Protein AF-A0A2V6KX48-F1 (afdb_monomer)

Solvent-accessible surface area (backbone atoms only — not comparable to full-atom values): 21322 Å² total; per-residue (Å²): 135,85,83,89,87,80,88,86,90,82,90,86,82,89,86,81,88,89,84,92,86,78,90,81,90,81,88,89,84,87,88,84,85,83,88,86,87,85,87,85,90,79,86,87,82,87,80,89,80,86,83,82,83,81,84,80,81,83,80,83,78,85,79,85,86,80,90,86,86,85,86,86,86,86,82,87,86,81,90,85,90,86,85,88,79,92,79,92,75,85,82,83,73,84,82,76,86,68,94,72,79,82,71,79,81,72,48,60,95,90,47,94,48,56,73,47,66,76,33,31,30,34,69,46,46,45,38,39,70,60,43,99,91,39,80,73,42,34,39,39,41,81,80,32,85,52,34,17,67,59,30,63,45,65,48,52,69,53,70,94,46,43,53,96,56,36,34,72,90,56,78,54,42,29,43,57,28,29,28,22,39,26,43,49,52,54,41,100,68,28,54,35,88,58,35,78,80,57,42,95,54,30,82,82,46,59,82,54,76,58,51,63,59,60,59,71,41,40,32,43,37,35,47,93,94,43,74,49,56,28,29,29,58,34,45,15,52,101,43,39,76,45,48,53,33,77,67,47,86,51,70,54,62,83,48,97,66,77,19,35,46,30,27,29,17,51,24,45,32,66,70,65,69,56,59,74,66,40,66,30,31,36,26,63,46,58,75,92,74,58,75,88,52,88,60,43,74,45,14,74,75,24,68,53,45,45,49,52,54,50,52,52,50,54,52,49,54,53,50,52,57,62,73,69,51,80,81,86,123

Secondary structure (DSSP, 8-state):
------------------------------------------PPPP-----------------------------------------------------------PPPTT-SS--EEEEEEEE--TTPPPBTTB-S-TTS-SS-TTHHHHHTS-----GGGEETTEETTS--SS-S-EEEESB--B-SSSB-TTHHHH-TTHHHH--STT--SSTT-EEEEEETTEEEEEEEEEE-SS-SB-HHHHTSSPPPPP-TTSSEEEEE-HHHHHHHT--SEEEEEEEEE-GGG--SSGGGS--TT-HHHHHHHHHHHHHHHHHHHHHTS----

Structure (mmCIF, N/CA/C/O backbone):
data_AF-A0A2V6KX48-F1
#
_entry.id   AF-A0A2V6KX48-F1
#
loop_
_atom_site.group_PDB
_atom_site.id
_atom_site.type_symbol
_atom_site.label_atom_id
_atom_site.label_alt_id
_atom_site.label_comp_id
_atom_site.label_asym_id
_atom_site.label_entity_id
_atom_site.label_seq_id
_atom_site.pdbx_PDB_ins_code
_atom_site.Cartn_x
_atom_site.Cartn_y
_atom_site.Cartn_z
_atom_site.occupancy
_atom_site.B_iso_or_equiv
_atom_site.auth_seq_id
_atom_site.auth_comp_id
_atom_site.auth_asym_id
_atom_site.auth_atom_id
_atom_site.pdbx_PDB_model_num
ATOM 1 N N . MET A 1 1 ? 7.106 -33.642 74.299 1.00 39.59 1 MET A N 1
ATOM 2 C CA . MET A 1 1 ? 7.813 -33.088 73.123 1.00 39.59 1 MET A CA 1
ATOM 3 C C . MET A 1 1 ? 6.866 -32.067 72.501 1.00 39.59 1 MET A C 1
ATOM 5 O O . MET A 1 1 ? 5.919 -32.485 71.864 1.00 39.59 1 MET A O 1
ATOM 9 N N . GLY A 1 2 ? 6.811 -30.821 72.980 1.00 35.62 2 GLY A N 1
ATOM 10 C CA . GLY A 1 2 ? 7.715 -29.700 72.657 1.00 35.62 2 GLY A CA 1
ATOM 11 C C . GLY A 1 2 ? 7.116 -28.933 71.462 1.00 35.62 2 GLY A C 1
ATOM 12 O O . GLY A 1 2 ? 6.834 -29.568 70.462 1.00 35.62 2 GLY A O 1
ATOM 13 N N . CYS A 1 3 ? 6.844 -27.628 71.454 1.00 33.62 3 CYS A N 1
ATOM 14 C CA . CYS A 1 3 ? 7.001 -26.539 72.415 1.00 33.62 3 CYS A CA 1
ATOM 15 C C . CYS A 1 3 ? 6.021 -25.413 71.990 1.00 33.62 3 CYS A C 1
ATOM 17 O O . CYS A 1 3 ? 5.872 -25.164 70.795 1.00 33.62 3 CYS A O 1
ATOM 19 N N . LEU A 1 4 ? 5.363 -24.752 72.948 1.00 37.28 4 LEU A N 1
ATOM 20 C CA . LEU A 1 4 ? 4.599 -23.506 72.773 1.00 37.28 4 LEU A CA 1
ATOM 21 C C . LEU A 1 4 ? 5.559 -22.321 72.971 1.00 37.28 4 LEU A C 1
ATOM 23 O O . LEU A 1 4 ? 6.258 -22.321 73.980 1.00 37.28 4 LEU A O 1
ATOM 27 N N . VAL A 1 5 ? 5.528 -21.286 72.122 1.00 42.91 5 VAL A N 1
ATOM 28 C CA . VAL A 1 5 ? 5.977 -19.932 72.512 1.00 42.91 5 VAL A CA 1
ATOM 29 C C . VAL A 1 5 ? 5.093 -18.862 71.863 1.00 42.91 5 VAL A C 1
ATOM 31 O O . VAL A 1 5 ? 4.796 -18.897 70.672 1.00 42.91 5 VAL A O 1
ATOM 34 N N . THR A 1 6 ? 4.687 -17.918 72.705 1.00 36.72 6 THR A N 1
ATOM 35 C CA . THR A 1 6 ? 3.731 -16.827 72.501 1.00 36.72 6 THR A CA 1
ATOM 36 C C . THR A 1 6 ? 4.441 -15.499 72.172 1.00 36.72 6 THR A C 1
ATOM 38 O O . THR A 1 6 ? 5.523 -15.242 72.683 1.00 36.72 6 THR A O 1
ATOM 41 N N . ALA A 1 7 ? 3.782 -14.679 71.340 1.00 36.84 7 ALA A N 1
ATOM 42 C CA . ALA A 1 7 ? 3.762 -13.208 71.177 1.00 36.84 7 ALA A CA 1
ATOM 43 C C . ALA A 1 7 ? 4.930 -12.289 71.632 1.00 36.84 7 ALA A C 1
ATOM 45 O O . ALA A 1 7 ? 5.327 -12.300 72.789 1.00 36.84 7 ALA A O 1
ATOM 46 N N . HIS A 1 8 ? 5.268 -11.291 70.790 1.00 34.56 8 HIS A N 1
ATOM 47 C CA . HIS A 1 8 ? 4.962 -9.873 71.086 1.00 34.56 8 HIS A CA 1
ATOM 48 C C . HIS A 1 8 ? 5.177 -8.911 69.895 1.00 34.56 8 HIS A C 1
ATOM 50 O O . HIS A 1 8 ? 6.168 -8.969 69.174 1.00 34.56 8 HIS A O 1
ATOM 56 N N . LEU A 1 9 ? 4.220 -7.986 69.756 1.00 33.94 9 LEU A N 1
ATOM 57 C CA . LEU A 1 9 ? 4.196 -6.776 68.924 1.00 33.94 9 LEU A CA 1
ATOM 58 C C . LEU A 1 9 ? 5.260 -5.741 69.352 1.00 33.94 9 LEU A C 1
ATOM 60 O O . LEU A 1 9 ? 5.434 -5.529 70.551 1.00 33.94 9 LEU A O 1
ATOM 64 N N . LYS A 1 10 ? 5.803 -4.965 68.399 1.00 35.41 10 LYS A N 1
ATOM 65 C CA . LYS A 1 10 ? 6.158 -3.545 68.609 1.00 35.41 10 LYS A CA 1
ATOM 66 C C . LYS A 1 10 ? 6.113 -2.745 67.297 1.00 35.41 10 LYS A C 1
ATOM 68 O O . LYS A 1 10 ? 6.890 -2.983 66.380 1.00 35.41 10 LYS A O 1
ATOM 73 N N . LEU A 1 11 ? 5.184 -1.790 67.259 1.00 33.59 11 LEU A N 1
ATOM 74 C CA . LEU A 1 11 ? 5.155 -0.618 66.380 1.00 33.59 11 LEU A CA 1
ATOM 75 C C . LEU A 1 11 ? 6.242 0.378 66.823 1.00 33.59 11 LEU A C 1
ATOM 77 O O . LEU A 1 11 ? 6.371 0.620 68.022 1.00 33.59 11 LEU A O 1
ATOM 81 N N . ALA A 1 12 ? 6.905 1.044 65.878 1.00 36.31 12 ALA A N 1
ATOM 82 C CA . ALA A 1 12 ? 7.340 2.435 66.031 1.00 36.31 12 ALA A CA 1
ATOM 83 C C . ALA A 1 12 ? 7.579 3.059 64.651 1.00 36.31 12 ALA A C 1
ATOM 85 O O . ALA A 1 12 ? 8.124 2.430 63.747 1.00 36.31 12 ALA A O 1
ATOM 86 N N . ALA A 1 13 ? 7.119 4.294 64.509 1.00 35.41 13 ALA A N 1
ATOM 87 C CA . ALA A 1 13 ? 7.030 5.058 63.281 1.00 35.41 13 ALA A CA 1
ATOM 88 C C . ALA A 1 13 ? 7.913 6.323 63.352 1.00 35.41 13 ALA A C 1
ATOM 90 O O . ALA A 1 13 ? 8.359 6.700 64.432 1.00 35.41 13 ALA A O 1
ATOM 91 N N . ILE A 1 14 ? 8.004 7.014 62.206 1.00 34.62 14 ILE A N 1
ATOM 92 C CA . ILE A 1 14 ? 8.266 8.460 62.020 1.00 34.62 14 ILE A CA 1
ATOM 93 C C . ILE A 1 14 ? 9.736 8.919 62.014 1.00 34.62 14 ILE A C 1
ATOM 95 O O . ILE A 1 14 ? 10.485 8.722 62.963 1.00 34.62 14 ILE A O 1
ATOM 99 N N . GLY A 1 15 ? 10.091 9.673 60.963 1.00 32.28 15 GLY A N 1
ATOM 100 C CA . GLY A 1 15 ? 11.225 10.601 60.979 1.00 32.28 15 GLY A CA 1
ATOM 101 C C . GLY A 1 15 ? 11.644 11.101 59.595 1.00 32.28 15 GLY A C 1
ATOM 102 O O . GLY A 1 15 ? 12.500 10.503 58.957 1.00 32.28 15 GLY A O 1
ATOM 103 N N . ALA A 1 16 ? 11.034 12.191 59.127 1.00 33.47 16 ALA A N 1
ATOM 104 C CA . ALA A 1 16 ? 11.325 12.857 57.859 1.00 33.47 16 ALA A CA 1
ATOM 105 C C . ALA A 1 16 ? 12.606 13.735 57.887 1.00 33.47 16 ALA A C 1
ATOM 107 O O . ALA A 1 16 ? 12.998 14.236 58.935 1.00 33.47 16 ALA A O 1
ATOM 108 N N . HIS A 1 17 ? 13.190 13.915 56.689 1.00 35.91 17 HIS A N 1
ATOM 109 C CA . HIS A 1 17 ? 14.028 15.003 56.115 1.00 35.91 17 HIS A CA 1
ATOM 110 C C . HIS A 1 17 ? 13.988 16.406 56.798 1.00 35.91 17 HIS A C 1
ATOM 112 O O . HIS A 1 17 ? 13.002 16.653 57.487 1.00 35.91 17 HIS A O 1
ATOM 118 N N . PRO A 1 18 ? 14.894 17.408 56.526 1.00 51.44 18 PRO A N 1
ATOM 119 C CA . PRO A 1 18 ? 15.654 17.666 55.272 1.00 51.44 18 PRO A CA 1
ATOM 120 C C . PRO A 1 18 ? 17.032 18.435 55.352 1.00 51.44 18 PRO A C 1
ATOM 122 O O . PRO A 1 18 ? 17.470 18.878 56.405 1.00 51.44 18 PRO A O 1
ATOM 125 N N . ARG A 1 19 ? 17.587 18.736 54.152 1.00 34.50 19 ARG A N 1
ATOM 126 C CA . ARG A 1 19 ? 18.273 19.988 53.688 1.00 34.50 19 ARG A CA 1
ATOM 127 C C . ARG A 1 19 ? 19.812 20.203 53.801 1.00 34.50 19 ARG A C 1
ATOM 129 O O . ARG A 1 19 ? 20.331 20.631 54.818 1.00 34.50 19 ARG A O 1
ATOM 136 N N . HIS A 1 20 ? 20.471 20.052 52.638 1.00 34.47 20 HIS A N 1
ATOM 137 C CA . HIS A 1 20 ? 21.262 21.022 51.828 1.00 34.47 20 HIS A CA 1
ATOM 138 C C . HIS A 1 20 ? 22.195 22.095 52.449 1.00 34.47 20 HIS A C 1
ATOM 140 O O . HIS A 1 20 ? 21.710 23.015 53.102 1.00 34.47 20 HIS A O 1
ATOM 146 N N . ARG A 1 21 ? 23.473 22.092 52.002 1.00 35.16 21 ARG A N 1
ATOM 147 C CA . ARG A 1 21 ? 24.388 23.215 51.598 1.00 35.16 21 AR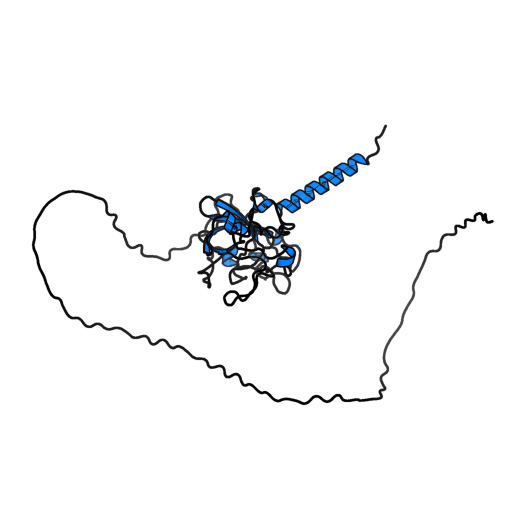G A CA 1
ATOM 148 C C . ARG A 1 21 ? 25.845 22.694 51.580 1.00 35.16 21 ARG A C 1
ATOM 150 O O . ARG A 1 21 ? 26.139 21.824 52.378 1.00 35.16 21 ARG A O 1
ATOM 157 N N . GLU A 1 22 ? 26.847 23.146 50.819 1.00 34.09 22 GLU A N 1
ATOM 158 C CA . GLU A 1 22 ? 27.060 23.996 49.633 1.00 34.09 22 GLU A CA 1
ATOM 159 C C . GLU A 1 22 ? 28.571 23.857 49.269 1.00 34.09 22 GLU A C 1
ATOM 161 O O . GLU A 1 22 ? 29.353 23.742 50.201 1.00 34.09 22 GLU A O 1
ATOM 166 N N . ARG A 1 23 ? 28.954 23.927 47.971 1.00 33.03 23 ARG A N 1
ATOM 167 C CA . ARG A 1 23 ? 30.230 24.442 47.358 1.00 33.03 23 ARG A CA 1
ATOM 168 C C . ARG A 1 23 ? 31.612 23.991 47.931 1.00 33.03 23 ARG A C 1
ATOM 170 O O . ARG A 1 23 ? 31.835 24.019 49.124 1.00 33.03 23 ARG A O 1
ATOM 177 N N . ALA A 1 24 ? 32.662 23.668 47.156 1.00 33.09 24 ALA A N 1
ATOM 178 C CA . ALA A 1 24 ? 33.329 24.473 46.115 1.00 33.09 24 ALA A CA 1
ATOM 179 C C . ALA A 1 24 ? 34.563 23.752 45.480 1.00 33.09 24 ALA A C 1
ATOM 181 O O . ALA A 1 24 ? 35.277 23.097 46.224 1.00 33.09 24 ALA A O 1
ATOM 182 N N . LYS A 1 25 ? 34.845 24.038 44.181 1.00 31.86 25 LYS A N 1
ATOM 183 C CA . LYS A 1 25 ? 36.156 24.250 43.471 1.00 31.86 25 LYS A CA 1
ATOM 184 C C . LYS A 1 25 ? 37.283 23.181 43.544 1.00 31.86 25 LYS A C 1
ATOM 186 O O . LYS A 1 25 ? 37.429 22.523 44.552 1.00 31.86 25 LYS A O 1
ATOM 191 N N . LYS A 1 26 ? 38.261 23.060 42.632 1.00 30.27 26 LYS A N 1
ATOM 192 C CA . LYS A 1 26 ? 38.530 23.322 41.194 1.00 30.27 26 LYS A CA 1
ATOM 193 C C . LYS A 1 26 ? 40.026 22.925 41.003 1.00 30.27 26 LYS A C 1
ATOM 195 O O . LYS A 1 26 ? 40.826 23.352 41.823 1.00 30.27 26 LYS A O 1
ATOM 200 N N . GLU A 1 27 ? 40.348 22.201 39.927 1.00 33.78 27 GLU A N 1
ATOM 201 C CA . GLU A 1 27 ? 41.636 22.158 39.180 1.00 33.78 27 GLU A CA 1
ATOM 202 C C . GLU A 1 27 ? 42.925 21.457 39.705 1.00 33.78 27 GLU A C 1
ATOM 204 O O . GLU A 1 27 ? 43.416 21.712 40.796 1.00 33.78 27 GLU A O 1
ATOM 209 N N . ASP A 1 28 ? 43.455 20.625 38.786 1.00 32.81 28 ASP A N 1
ATOM 210 C CA . ASP A 1 28 ? 44.840 20.287 38.393 1.00 32.81 28 ASP A CA 1
ATOM 211 C C . ASP A 1 28 ? 45.904 19.765 39.376 1.00 32.81 28 ASP A C 1
ATOM 213 O O . ASP A 1 28 ? 46.427 20.500 40.207 1.00 32.81 28 ASP A O 1
ATOM 217 N N . LEU A 1 29 ? 46.414 18.551 39.083 1.00 33.44 29 LEU A N 1
ATOM 218 C CA . LEU A 1 29 ? 47.863 18.334 38.956 1.00 33.44 29 LEU A CA 1
ATOM 219 C C . LEU A 1 29 ? 48.221 17.109 38.088 1.00 33.44 29 LEU A C 1
ATOM 221 O O . LEU A 1 29 ? 47.700 16.009 38.258 1.00 33.44 29 LEU A O 1
ATOM 225 N N . MET A 1 30 ? 49.158 17.334 37.165 1.00 30.38 30 MET A N 1
ATOM 226 C CA . MET A 1 30 ? 49.822 16.360 36.300 1.00 30.38 30 MET A CA 1
ATOM 227 C C . MET A 1 30 ? 50.809 15.431 37.039 1.00 30.38 30 MET A C 1
ATOM 229 O O . MET A 1 30 ? 51.440 15.808 38.023 1.00 30.38 30 MET A O 1
ATOM 233 N N . SER A 1 31 ? 51.085 14.307 36.365 1.00 30.14 31 SER A N 1
ATOM 234 C CA . SER A 1 31 ? 52.313 13.486 36.374 1.00 30.14 31 SER A CA 1
ATOM 235 C C . SER A 1 31 ? 52.399 12.311 37.360 1.00 30.14 31 SER A C 1
ATOM 237 O O . SER A 1 31 ? 52.539 12.478 38.565 1.00 30.14 31 SER A O 1
ATOM 239 N N . SER A 1 32 ? 52.446 11.086 36.824 1.00 33.34 32 SER A N 1
ATOM 240 C CA . SER A 1 32 ? 53.709 10.342 36.633 1.00 33.34 32 SER A CA 1
ATOM 241 C C . SER A 1 32 ? 53.440 8.881 36.232 1.00 33.34 32 SER A C 1
ATOM 243 O O . SER A 1 32 ? 52.690 8.167 36.889 1.00 33.34 32 SER A O 1
ATOM 245 N N . PHE A 1 33 ? 54.062 8.452 35.129 1.00 31.53 33 PHE A N 1
ATOM 246 C CA . PHE A 1 33 ? 54.149 7.063 34.647 1.00 31.53 33 PHE A CA 1
ATOM 247 C C . PHE A 1 33 ? 55.125 6.230 35.508 1.00 31.53 33 PHE A C 1
ATOM 249 O O . PHE A 1 33 ? 56.027 6.802 36.122 1.00 31.53 33 PHE A O 1
ATOM 256 N N . PRO A 1 34 ? 55.041 4.884 35.460 1.00 42.28 34 PRO A N 1
ATOM 257 C CA . PRO A 1 34 ? 56.036 4.170 34.650 1.00 42.28 34 PRO A CA 1
ATOM 258 C C . PRO A 1 34 ? 55.472 3.049 33.752 1.00 42.28 34 PRO A C 1
ATOM 260 O O . PRO A 1 34 ? 54.399 2.494 33.972 1.00 42.28 34 PRO A O 1
ATOM 263 N N . ARG A 1 35 ? 56.258 2.758 32.705 1.00 32.12 35 ARG A N 1
ATOM 264 C CA . ARG A 1 35 ? 56.122 1.699 31.689 1.00 32.12 35 ARG A CA 1
ATOM 265 C C . ARG A 1 35 ? 56.198 0.287 32.281 1.00 32.12 35 ARG A C 1
ATOM 267 O O . ARG A 1 35 ? 57.078 0.035 33.094 1.00 32.12 35 ARG A O 1
ATOM 274 N N . CYS A 1 36 ? 55.468 -0.646 31.670 1.00 30.36 36 CYS A N 1
ATOM 275 C CA . CYS A 1 36 ? 56.011 -1.946 31.261 1.00 30.36 36 CYS A CA 1
ATOM 276 C C . CYS A 1 36 ? 55.372 -2.355 29.928 1.00 30.36 36 CYS A C 1
ATOM 278 O O . CYS A 1 36 ? 54.162 -2.243 29.749 1.00 30.36 36 CYS A O 1
ATOM 280 N N . ALA A 1 37 ? 56.221 -2.744 28.980 1.00 32.41 37 ALA A N 1
ATOM 281 C CA . ALA A 1 37 ? 55.876 -3.170 27.634 1.00 32.41 37 ALA A CA 1
ATOM 282 C C . ALA A 1 37 ? 56.010 -4.691 27.547 1.00 32.41 37 ALA A C 1
ATOM 284 O O . ALA A 1 37 ? 57.009 -5.229 28.018 1.00 32.41 37 ALA A O 1
ATOM 285 N N . GLU A 1 38 ? 55.069 -5.354 26.880 1.00 34.06 38 GLU A N 1
ATOM 286 C CA . GLU A 1 38 ? 55.297 -6.674 26.301 1.00 34.06 38 GLU A CA 1
ATOM 287 C C . GLU A 1 38 ? 54.586 -6.735 24.942 1.00 34.06 38 GLU A C 1
ATOM 289 O O . GLU A 1 38 ? 53.412 -6.387 24.803 1.00 34.06 38 GLU A O 1
ATOM 294 N N . LEU A 1 39 ? 55.379 -7.044 23.918 1.00 32.22 39 LEU A N 1
ATOM 295 C CA . LEU A 1 39 ? 55.059 -7.015 22.496 1.00 32.22 39 LEU A CA 1
ATOM 296 C C . LEU A 1 39 ? 54.516 -8.381 22.062 1.00 32.22 39 LEU A C 1
ATOM 298 O O . LEU A 1 39 ? 55.156 -9.397 22.315 1.00 32.22 39 LEU A O 1
ATOM 302 N N . ILE A 1 40 ? 53.399 -8.395 21.330 1.00 35.94 40 ILE A N 1
ATOM 303 C CA . ILE A 1 40 ? 53.006 -9.524 20.477 1.00 35.94 40 ILE A CA 1
ATOM 304 C C . ILE A 1 40 ? 53.233 -9.107 19.023 1.00 35.94 40 ILE A C 1
ATOM 306 O O . ILE A 1 40 ? 52.689 -8.116 18.537 1.00 35.94 40 ILE A O 1
ATOM 310 N N . GLU A 1 41 ? 54.089 -9.872 18.359 1.00 30.58 41 GLU A N 1
ATOM 311 C CA . GLU A 1 41 ? 54.555 -9.707 16.988 1.00 30.58 41 GLU A CA 1
ATOM 312 C C . GLU A 1 41 ? 53.516 -10.265 15.991 1.00 30.58 41 GLU A C 1
ATOM 314 O O . GLU A 1 41 ? 53.106 -11.420 16.095 1.00 30.58 41 GLU A O 1
ATOM 319 N N . MET A 1 42 ? 53.098 -9.475 14.993 1.00 37.72 42 MET A N 1
ATOM 320 C CA . MET A 1 42 ? 52.375 -9.972 13.811 1.00 37.72 42 MET A CA 1
ATOM 321 C C . MET A 1 42 ? 53.068 -9.502 12.525 1.00 37.72 42 MET A C 1
ATOM 323 O O . MET A 1 42 ? 53.317 -8.313 12.328 1.00 37.72 42 MET A O 1
ATOM 327 N N . LYS A 1 43 ? 53.381 -10.463 11.646 1.00 38.44 43 LYS A N 1
ATOM 328 C CA . LYS A 1 43 ? 54.079 -10.280 10.362 1.00 38.44 43 LYS A CA 1
ATOM 329 C C . LYS A 1 43 ? 53.198 -9.573 9.313 1.00 38.44 43 LYS A C 1
ATOM 331 O O . LYS A 1 43 ? 52.039 -9.958 9.163 1.00 38.44 43 LYS A O 1
ATOM 336 N N . PRO A 1 44 ? 53.733 -8.632 8.508 1.00 43.03 44 PRO A N 1
ATOM 337 C CA . PRO A 1 44 ? 52.975 -7.978 7.444 1.00 43.03 44 PRO A CA 1
ATOM 338 C C . PRO A 1 44 ? 53.112 -8.704 6.092 1.00 43.03 44 PRO A C 1
ATOM 340 O O . PRO A 1 44 ? 54.198 -8.792 5.517 1.00 43.03 44 PRO A O 1
ATOM 343 N N . GLY A 1 45 ? 51.989 -9.187 5.555 1.00 40.28 45 GLY A N 1
ATOM 344 C CA . GLY A 1 45 ? 51.860 -9.637 4.167 1.00 40.28 45 GLY A CA 1
ATOM 345 C C . GLY A 1 45 ? 51.452 -8.481 3.250 1.00 40.28 45 GLY A C 1
ATOM 346 O O . GLY A 1 45 ? 50.451 -7.812 3.491 1.00 40.28 45 GLY A O 1
ATOM 347 N N . LYS A 1 46 ? 52.238 -8.240 2.197 1.00 41.50 46 LYS A N 1
ATOM 348 C CA . LYS A 1 46 ? 51.969 -7.257 1.138 1.00 41.50 46 LYS A CA 1
ATOM 349 C C . LYS A 1 46 ? 51.031 -7.866 0.097 1.00 41.50 46 LYS A C 1
ATOM 351 O O . LYS A 1 46 ? 51.424 -8.834 -0.543 1.00 41.50 46 LYS A O 1
ATOM 356 N N . ILE A 1 47 ? 49.872 -7.259 -0.155 1.00 44.47 47 ILE A N 1
ATOM 357 C CA . ILE A 1 47 ? 49.156 -7.416 -1.430 1.00 44.47 47 ILE A CA 1
ATOM 358 C C . ILE A 1 47 ? 48.620 -6.043 -1.839 1.00 44.47 47 ILE A C 1
ATOM 360 O O . ILE A 1 47 ? 47.623 -5.560 -1.314 1.00 44.47 47 ILE A O 1
ATOM 364 N N . ALA A 1 48 ? 49.313 -5.408 -2.782 1.00 35.41 48 ALA A N 1
ATOM 365 C CA . ALA A 1 48 ? 48.753 -4.334 -3.585 1.00 35.41 48 ALA A CA 1
ATOM 366 C C . ALA A 1 48 ? 47.921 -4.977 -4.703 1.00 35.41 48 ALA A C 1
ATOM 368 O O . ALA A 1 48 ? 48.411 -5.873 -5.389 1.00 35.41 48 ALA A O 1
ATOM 369 N N . HIS A 1 49 ? 46.677 -4.543 -4.892 1.00 37.72 49 HIS A N 1
ATOM 370 C CA . HIS A 1 49 ? 45.925 -4.769 -6.126 1.00 37.72 49 HIS A CA 1
ATOM 371 C C . HIS A 1 49 ? 45.469 -3.408 -6.641 1.00 37.72 49 HIS A C 1
ATOM 373 O O . HIS A 1 49 ? 44.603 -2.757 -6.061 1.00 37.72 49 HIS A O 1
ATOM 379 N N . ALA A 1 50 ? 46.116 -2.971 -7.718 1.00 35.97 50 ALA A N 1
ATOM 380 C CA . ALA A 1 50 ? 45.672 -1.858 -8.533 1.00 35.97 50 ALA A CA 1
ATOM 381 C C . ALA A 1 50 ? 44.446 -2.314 -9.336 1.00 35.97 50 ALA A C 1
ATOM 383 O O . ALA A 1 50 ? 44.527 -3.271 -10.105 1.00 35.97 50 ALA A O 1
ATOM 384 N N . ILE A 1 51 ? 43.309 -1.645 -9.149 1.00 38.88 51 ILE A N 1
ATOM 385 C CA . ILE A 1 51 ? 42.115 -1.838 -9.975 1.00 38.88 51 ILE A CA 1
ATOM 386 C C . ILE A 1 51 ? 42.182 -0.803 -11.098 1.00 38.88 51 ILE A C 1
ATOM 388 O O . ILE A 1 51 ? 41.948 0.384 -10.880 1.00 38.88 51 ILE A O 1
ATOM 392 N N . ALA A 1 52 ? 42.542 -1.256 -12.298 1.00 37.88 52 ALA A N 1
ATOM 393 C CA . ALA A 1 52 ? 42.425 -0.471 -13.518 1.00 37.88 52 ALA A CA 1
ATOM 394 C C . ALA A 1 52 ? 40.967 -0.515 -14.001 1.00 37.88 52 ALA A C 1
ATOM 396 O O . ALA A 1 52 ? 40.447 -1.572 -14.356 1.00 37.88 52 ALA A O 1
ATOM 397 N N . VAL A 1 53 ? 40.302 0.640 -13.997 1.00 40.81 53 VAL A N 1
ATOM 398 C CA . VAL A 1 53 ? 38.966 0.827 -14.574 1.00 40.81 53 VAL A CA 1
ATOM 399 C C . VAL A 1 53 ? 39.124 1.000 -16.086 1.00 40.81 53 VAL A C 1
ATOM 401 O O . VAL A 1 53 ? 39.579 2.043 -16.548 1.00 40.81 53 VAL A O 1
ATOM 404 N N . LEU A 1 54 ? 38.760 -0.023 -16.864 1.00 38.75 54 LEU A N 1
ATOM 405 C CA . LEU A 1 54 ? 38.633 0.084 -18.318 1.00 38.75 54 LEU A CA 1
ATOM 406 C C . LEU A 1 54 ? 37.243 0.633 -18.669 1.00 38.75 54 LEU A C 1
ATOM 408 O O . LEU A 1 54 ? 36.247 -0.088 -18.656 1.00 38.75 54 LEU A O 1
ATOM 412 N N . LEU A 1 55 ? 37.194 1.925 -18.994 1.00 36.81 55 LEU A N 1
ATOM 413 C CA . LEU A 1 55 ? 36.079 2.556 -19.698 1.00 36.81 55 LEU A CA 1
ATOM 414 C C . LEU A 1 55 ? 36.100 2.074 -21.156 1.00 36.81 55 LEU A C 1
ATOM 416 O O . LEU A 1 55 ? 36.970 2.480 -21.924 1.00 36.81 55 LEU A O 1
ATOM 420 N N . SER A 1 56 ? 35.158 1.213 -21.546 1.00 37.62 56 SER A N 1
ATOM 421 C CA . SER A 1 56 ? 34.889 0.943 -22.963 1.00 37.62 56 SER A CA 1
ATOM 422 C C . SER A 1 56 ? 33.665 1.741 -23.405 1.00 37.62 56 SER A C 1
ATOM 424 O O . SER A 1 56 ? 32.518 1.423 -23.100 1.00 37.62 56 SER A O 1
ATOM 426 N N . SER A 1 57 ? 33.953 2.835 -24.101 1.00 36.12 57 SER A N 1
ATOM 427 C CA . SER A 1 57 ? 32.999 3.641 -24.850 1.00 36.12 57 SER A CA 1
ATOM 428 C C . SER A 1 57 ? 32.495 2.840 -26.050 1.00 36.12 57 SER A C 1
ATOM 430 O O . SER A 1 57 ? 33.283 2.469 -26.919 1.00 36.12 57 SER A O 1
ATOM 432 N N . ILE A 1 58 ? 31.188 2.598 -26.131 1.00 40.97 58 ILE A N 1
ATOM 433 C CA . ILE A 1 58 ? 30.551 2.138 -27.368 1.00 40.97 58 ILE A CA 1
ATOM 434 C C . ILE A 1 58 ? 30.123 3.387 -28.137 1.00 40.97 58 ILE A C 1
ATOM 436 O O . ILE A 1 58 ? 29.095 3.992 -27.844 1.00 40.97 58 ILE A O 1
ATOM 440 N N . SER A 1 59 ? 30.934 3.777 -29.119 1.00 37.06 59 SER A N 1
ATOM 441 C CA . SER A 1 59 ? 30.522 4.698 -30.178 1.00 37.06 59 SER A CA 1
ATOM 442 C C . SER A 1 59 ? 29.781 3.891 -31.242 1.00 37.06 59 SER A C 1
ATOM 444 O O . SER A 1 59 ? 30.393 3.139 -31.998 1.00 37.06 59 SER A O 1
ATOM 446 N N . SER A 1 60 ? 28.457 4.019 -31.293 1.00 40.69 60 SER A N 1
ATOM 447 C CA . SER A 1 60 ? 27.644 3.498 -32.391 1.00 40.69 60 SER A CA 1
ATOM 448 C C . SER A 1 60 ? 27.874 4.345 -33.643 1.00 40.69 60 SER A C 1
ATOM 450 O O . SER A 1 60 ? 27.524 5.526 -33.673 1.00 40.69 60 SER A O 1
ATOM 452 N N . LEU A 1 61 ? 28.468 3.737 -34.668 1.00 40.19 61 LEU A N 1
ATOM 453 C CA . LEU A 1 61 ? 28.565 4.299 -36.010 1.00 40.19 61 LEU A CA 1
ATOM 454 C C . LEU A 1 61 ? 27.178 4.278 -36.667 1.00 40.19 61 LEU A C 1
ATOM 456 O O . LEU A 1 61 ? 26.553 3.223 -36.773 1.00 40.19 61 LEU A O 1
ATOM 460 N N . PHE A 1 62 ? 26.713 5.443 -37.112 1.00 39.91 62 PHE A N 1
ATOM 461 C CA . PHE A 1 62 ? 25.603 5.565 -38.050 1.00 39.91 62 PHE A CA 1
ATOM 462 C C . PHE A 1 62 ? 26.113 5.185 -39.445 1.00 39.91 62 PHE A C 1
ATOM 464 O O . PHE A 1 62 ? 27.080 5.769 -39.930 1.00 39.91 62 PHE A O 1
ATOM 471 N N . ALA A 1 63 ? 25.480 4.195 -40.071 1.00 35.84 63 ALA A N 1
ATOM 472 C CA . ALA A 1 63 ? 25.654 3.894 -41.485 1.00 35.84 63 ALA A CA 1
ATOM 473 C C . ALA A 1 63 ? 24.405 4.378 -42.226 1.00 35.84 63 ALA A C 1
ATOM 475 O O . ALA A 1 63 ? 23.322 3.813 -42.063 1.00 35.84 63 ALA A O 1
ATOM 476 N N . ASP A 1 64 ? 24.571 5.437 -43.015 1.00 34.94 64 ASP A N 1
ATOM 477 C CA . ASP A 1 64 ? 23.569 5.921 -43.955 1.00 34.94 64 ASP A CA 1
ATOM 478 C C . ASP A 1 64 ? 23.398 4.918 -45.100 1.00 34.94 64 ASP A C 1
ATOM 480 O O . ASP A 1 64 ? 24.330 4.584 -45.835 1.00 34.94 64 ASP A O 1
ATOM 484 N N . SER A 1 65 ? 22.166 4.448 -45.261 1.00 34.78 65 SER A N 1
ATOM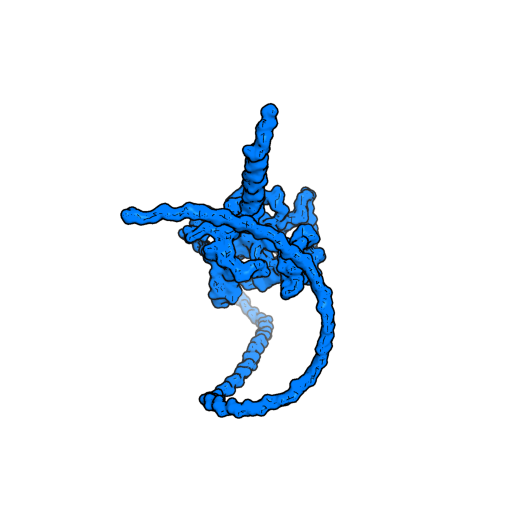 485 C CA . SER A 1 65 ? 21.705 3.718 -46.433 1.00 34.78 65 SER A CA 1
ATOM 486 C C . SER A 1 65 ? 21.470 4.683 -47.596 1.00 34.78 65 SER A C 1
ATOM 488 O O . SER A 1 65 ? 20.684 5.622 -47.466 1.00 34.78 65 SER A O 1
ATOM 490 N N . THR A 1 66 ? 22.050 4.397 -48.762 1.00 35.56 66 THR A N 1
ATOM 491 C CA . THR A 1 66 ? 21.553 4.909 -50.048 1.00 35.56 66 THR A CA 1
ATOM 492 C C . THR A 1 66 ? 21.229 3.755 -51.004 1.00 35.56 66 THR A C 1
ATOM 494 O O . THR A 1 66 ? 21.774 2.659 -50.855 1.00 35.56 66 THR A O 1
ATOM 497 N N . PRO A 1 67 ? 20.270 3.955 -51.927 1.00 40.84 67 PRO A N 1
ATOM 498 C CA . PRO A 1 67 ? 19.504 2.878 -52.539 1.00 40.84 67 PRO A CA 1
ATOM 499 C C . PRO A 1 67 ? 20.053 2.494 -53.916 1.00 40.84 67 PRO A C 1
ATOM 501 O O . PRO A 1 67 ? 20.505 3.351 -54.673 1.00 40.84 67 PRO A O 1
ATOM 504 N N . SER A 1 68 ? 19.915 1.222 -54.297 1.00 33.50 68 SER A N 1
ATOM 505 C CA . SER A 1 68 ? 20.017 0.820 -55.701 1.00 33.50 68 SER A CA 1
ATOM 506 C C . SER A 1 68 ? 18.769 0.069 -56.147 1.00 33.50 68 SER A C 1
ATOM 508 O O . SER A 1 68 ? 18.214 -0.776 -55.449 1.00 33.50 68 SER A O 1
ATOM 510 N N . LYS A 1 69 ? 18.324 0.487 -57.323 1.00 31.69 69 LYS A N 1
ATOM 511 C CA . LYS A 1 69 ? 17.069 0.239 -58.016 1.00 31.69 69 LYS A CA 1
ATOM 512 C C . LYS A 1 69 ? 17.339 -0.819 -59.086 1.00 31.69 69 LYS A C 1
ATOM 514 O O . LYS A 1 69 ? 18.257 -0.633 -59.876 1.00 31.69 69 LYS A O 1
ATOM 519 N N . ALA A 1 70 ? 16.521 -1.864 -59.172 1.00 31.36 70 ALA A N 1
ATOM 520 C CA . ALA A 1 70 ? 16.358 -2.641 -60.400 1.00 31.36 70 ALA A CA 1
ATOM 521 C C . ALA A 1 70 ? 14.969 -3.299 -60.442 1.00 31.36 70 ALA A C 1
ATOM 523 O O . ALA A 1 70 ? 14.421 -3.714 -59.426 1.00 31.36 70 ALA A O 1
ATOM 524 N N . GLU A 1 71 ? 14.407 -3.283 -61.643 1.00 35.22 71 GLU A N 1
ATOM 525 C CA . GLU A 1 71 ? 12.997 -3.368 -62.034 1.00 35.22 71 GLU A CA 1
ATOM 526 C C . GLU A 1 71 ? 12.527 -4.809 -62.403 1.00 35.22 71 GLU A C 1
ATOM 528 O O . GLU A 1 71 ? 13.304 -5.753 -62.265 1.00 35.22 71 GLU A O 1
ATOM 533 N N . PRO A 1 72 ? 11.254 -5.022 -62.826 1.00 41.22 72 PRO A N 1
ATOM 534 C CA . PRO A 1 72 ? 10.447 -6.188 -62.460 1.00 41.22 72 PRO A CA 1
ATOM 535 C C . PRO A 1 72 ? 10.224 -7.210 -63.589 1.00 41.22 72 PRO A C 1
ATOM 537 O O . PRO A 1 72 ? 10.328 -6.902 -64.776 1.00 41.22 72 PRO A O 1
ATOM 540 N N . ALA A 1 73 ? 9.751 -8.405 -63.220 1.00 33.03 73 ALA A N 1
ATOM 541 C CA . ALA A 1 73 ? 9.149 -9.358 -64.151 1.00 33.03 73 ALA A CA 1
ATOM 542 C C . ALA A 1 73 ? 7.613 -9.331 -64.051 1.00 33.03 73 ALA A C 1
ATOM 544 O O . ALA A 1 73 ? 7.014 -9.592 -63.010 1.00 33.03 73 ALA A O 1
ATOM 545 N N . LYS A 1 74 ? 6.993 -8.986 -65.182 1.00 28.89 74 LYS A N 1
ATOM 546 C CA . LYS A 1 74 ? 5.554 -8.968 -65.458 1.00 28.89 74 LYS A CA 1
ATOM 547 C C . LYS A 1 74 ? 5.015 -10.394 -65.606 1.00 28.89 74 LYS A C 1
ATOM 549 O O . LYS A 1 74 ? 5.561 -11.147 -66.402 1.00 28.89 74 LYS A O 1
ATOM 554 N N . VAL A 1 75 ? 3.843 -10.677 -65.037 1.00 32.12 75 VAL A N 1
ATOM 555 C CA . VAL A 1 75 ? 2.863 -11.582 -65.664 1.00 32.12 75 VAL A CA 1
ATOM 556 C C . VAL A 1 75 ? 1.478 -10.945 -65.556 1.00 32.12 75 VAL A C 1
ATOM 558 O O . VAL A 1 75 ? 0.988 -10.642 -64.473 1.00 32.12 75 VAL A O 1
ATOM 561 N N . LYS A 1 76 ? 0.879 -10.691 -66.723 1.00 28.22 76 LYS A N 1
ATOM 562 C CA . LYS A 1 76 ? -0.510 -10.264 -66.914 1.00 28.22 76 LYS A CA 1
ATOM 563 C C . LYS A 1 76 ? -1.388 -11.509 -67.018 1.00 28.22 76 LYS A C 1
ATOM 565 O O . LYS A 1 76 ? -1.053 -12.381 -67.808 1.00 28.22 76 LYS A O 1
ATOM 570 N N . PHE A 1 77 ? -2.551 -11.512 -66.372 1.00 29.47 77 PHE A N 1
ATOM 571 C CA . PHE A 1 77 ? -3.747 -12.167 -66.911 1.00 29.47 77 PHE A CA 1
ATOM 572 C C . PHE A 1 77 ? -5.011 -11.377 -66.537 1.00 29.47 77 PHE A C 1
ATOM 574 O O . PHE A 1 77 ? -5.003 -10.489 -65.690 1.00 29.47 77 PHE A O 1
ATOM 581 N N . SER A 1 78 ? -6.056 -11.616 -67.313 1.00 31.23 78 SER A N 1
ATOM 582 C CA . SER A 1 78 ? -7.060 -10.675 -67.806 1.00 31.23 78 SER A CA 1
ATOM 583 C C . SER A 1 78 ? -8.404 -10.646 -67.059 1.00 31.23 78 SER A C 1
ATOM 585 O O . SER A 1 78 ? -8.982 -11.684 -66.778 1.00 31.23 78 SER A O 1
ATOM 587 N N . LYS A 1 79 ? -8.945 -9.430 -66.882 1.00 28.59 79 LYS A N 1
ATOM 588 C CA . LYS A 1 79 ? -10.293 -8.937 -67.272 1.00 28.59 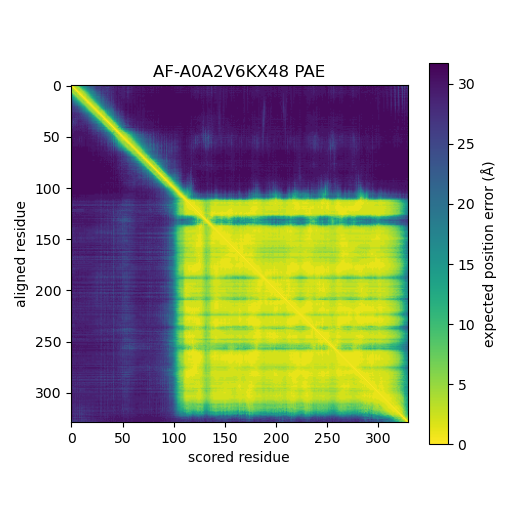79 LYS A CA 1
ATOM 589 C C . LYS A 1 79 ? -11.471 -9.955 -67.318 1.00 28.59 79 LYS A C 1
ATOM 591 O O . LYS A 1 79 ? -11.564 -10.696 -68.289 1.00 28.59 79 LYS A O 1
ATOM 596 N N . LYS A 1 80 ? -12.472 -9.813 -66.417 1.00 26.84 80 LYS A N 1
ATOM 597 C CA . LYS A 1 80 ? -13.863 -9.320 -66.690 1.00 26.84 80 LYS A CA 1
ATOM 598 C C . LYS A 1 80 ? -14.955 -9.849 -65.707 1.00 26.84 80 LYS A C 1
ATOM 600 O O . LYS A 1 80 ? -15.197 -11.040 -65.651 1.00 26.84 80 LYS A O 1
ATOM 605 N N . SER A 1 81 ? -15.661 -8.891 -65.073 1.00 29.91 81 SER A N 1
ATOM 606 C CA . SER A 1 81 ? -17.092 -8.820 -64.645 1.00 29.91 81 SER A CA 1
ATOM 607 C C . SER A 1 81 ? -17.711 -9.857 -63.684 1.00 29.91 81 SER A C 1
ATOM 609 O O . SER A 1 81 ? -17.908 -10.998 -64.071 1.00 29.91 81 SER A O 1
ATOM 611 N N . ASN A 1 82 ? -18.257 -9.436 -62.529 1.00 30.19 82 ASN A N 1
ATOM 612 C CA . ASN A 1 82 ? -19.649 -8.970 -62.346 1.00 30.19 82 ASN A CA 1
ATOM 613 C C . ASN A 1 82 ? -19.970 -8.616 -60.869 1.00 30.19 82 ASN A C 1
ATOM 615 O O . ASN A 1 82 ? -19.204 -8.895 -59.959 1.00 30.19 82 ASN A O 1
ATOM 619 N N . LYS A 1 83 ? -21.098 -7.920 -60.722 1.00 28.28 83 LYS A N 1
ATOM 620 C CA . LYS A 1 83 ? -21.691 -7.120 -59.631 1.00 28.28 83 LYS A CA 1
ATOM 621 C C . LYS A 1 83 ? -22.174 -7.905 -58.381 1.00 28.28 83 LYS A C 1
ATOM 623 O O . LYS A 1 83 ? -22.570 -9.053 -58.533 1.00 28.28 83 LYS A O 1
ATOM 628 N N . LEU A 1 84 ? -22.343 -7.163 -57.263 1.00 28.47 84 LEU A N 1
ATOM 629 C CA . LEU A 1 84 ? -23.016 -7.467 -55.964 1.00 28.47 84 LEU A CA 1
ATOM 630 C C . LEU A 1 84 ? -22.145 -8.265 -54.968 1.00 28.47 84 LEU A C 1
ATOM 632 O O . LEU A 1 84 ? -21.473 -9.191 -55.382 1.00 28.47 84 LEU A O 1
ATOM 636 N N . SER A 1 85 ? -22.055 -7.975 -53.668 1.00 32.12 85 SER A N 1
ATOM 637 C CA . SER A 1 85 ? -22.904 -7.243 -52.718 1.00 32.12 85 SER A CA 1
ATOM 638 C C . SER A 1 85 ? -22.050 -6.613 -51.603 1.00 32.12 85 SER A C 1
ATOM 640 O O . SER A 1 85 ? -20.904 -7.000 -51.392 1.00 32.12 85 SER A O 1
ATOM 642 N N . GLU A 1 86 ? -22.632 -5.635 -50.915 1.00 38.31 86 GLU A N 1
ATOM 643 C CA . GLU A 1 86 ? -22.103 -4.961 -49.729 1.00 38.31 86 GLU A CA 1
ATOM 644 C C . GLU A 1 86 ? -21.639 -5.944 -48.646 1.00 38.31 86 GLU A C 1
ATOM 646 O O . GLU A 1 86 ? -22.380 -6.864 -48.309 1.00 38.31 86 GLU A O 1
ATOM 651 N N . ASP A 1 87 ? -20.459 -5.704 -48.064 1.00 33.50 87 ASP A N 1
ATOM 652 C CA . ASP A 1 87 ? -20.313 -5.841 -46.617 1.00 33.50 87 ASP A CA 1
ATOM 653 C C . ASP A 1 87 ? -19.168 -4.974 -46.069 1.00 33.50 87 ASP A C 1
ATOM 655 O O . ASP A 1 87 ? -18.173 -4.673 -46.732 1.00 33.50 87 ASP A O 1
ATOM 659 N N . LEU A 1 88 ? -19.392 -4.503 -44.853 1.00 42.28 88 LEU A N 1
ATOM 660 C CA . LEU A 1 88 ? -18.734 -3.398 -44.168 1.00 42.28 88 LEU A CA 1
ATOM 661 C C . LEU A 1 88 ? -17.224 -3.612 -43.959 1.00 42.28 88 LEU A C 1
ATOM 663 O O . LEU A 1 88 ? -16.792 -4.562 -43.311 1.00 42.28 88 LEU A O 1
ATOM 667 N N . SER A 1 89 ? -16.397 -2.667 -44.413 1.00 29.20 89 SER A N 1
ATOM 668 C CA . SER A 1 89 ? -15.001 -2.548 -43.974 1.00 29.20 89 SER A CA 1
ATOM 669 C C . SER A 1 89 ? -14.678 -1.097 -43.646 1.00 29.20 89 SER A C 1
ATOM 671 O O . SER A 1 89 ? -14.556 -0.233 -44.514 1.00 29.20 89 SER A O 1
ATOM 673 N N . LEU A 1 90 ? -14.593 -0.849 -42.341 1.00 34.91 90 LEU A N 1
ATOM 674 C CA . LEU A 1 90 ? -14.198 0.405 -41.722 1.00 34.91 90 LEU A CA 1
ATOM 675 C C . LEU A 1 90 ? -12.795 0.788 -42.206 1.00 34.91 90 LEU A C 1
ATOM 677 O O . LEU A 1 90 ? -11.831 0.047 -42.012 1.00 34.91 90 LEU A O 1
ATOM 681 N N . LYS A 1 91 ? -12.684 1.965 -42.827 1.00 30.53 91 LYS A N 1
ATOM 682 C CA . LYS A 1 91 ? -11.404 2.633 -43.057 1.00 30.53 91 LYS A CA 1
ATOM 683 C C . LYS A 1 91 ? -10.736 2.863 -41.704 1.00 30.53 91 LYS A C 1
ATOM 685 O O . LYS A 1 91 ? -11.248 3.606 -40.872 1.00 30.53 91 LYS A O 1
ATOM 690 N N . ALA A 1 92 ? -9.601 2.210 -41.495 1.00 37.41 92 ALA A N 1
ATOM 691 C CA . ALA A 1 92 ? -8.655 2.595 -40.469 1.00 37.41 92 ALA A CA 1
ATOM 692 C C . ALA A 1 92 ? -7.935 3.861 -40.949 1.00 37.41 92 ALA A C 1
ATOM 694 O O . ALA A 1 92 ? -7.087 3.795 -41.839 1.00 37.41 92 ALA A O 1
ATOM 695 N N . ASP A 1 93 ? -8.291 5.009 -40.379 1.00 32.47 93 ASP A N 1
ATOM 696 C CA . ASP A 1 93 ? -7.476 6.212 -40.495 1.00 32.47 93 ASP A CA 1
ATOM 697 C C . ASP A 1 93 ? -6.278 6.094 -39.531 1.00 32.47 93 ASP A C 1
ATOM 699 O O . ASP A 1 93 ? -6.454 5.694 -38.373 1.00 32.47 93 ASP A O 1
ATOM 703 N N . PRO A 1 94 ? -5.044 6.416 -39.962 1.00 35.06 94 PRO A N 1
ATOM 704 C CA . PRO A 1 94 ? -3.890 6.407 -39.078 1.00 35.06 94 PRO A CA 1
ATOM 705 C C . PRO A 1 94 ? -4.022 7.561 -38.080 1.00 35.06 94 PRO A C 1
ATOM 707 O O . PRO A 1 94 ? -3.922 8.734 -38.442 1.00 35.06 94 PRO A O 1
ATOM 710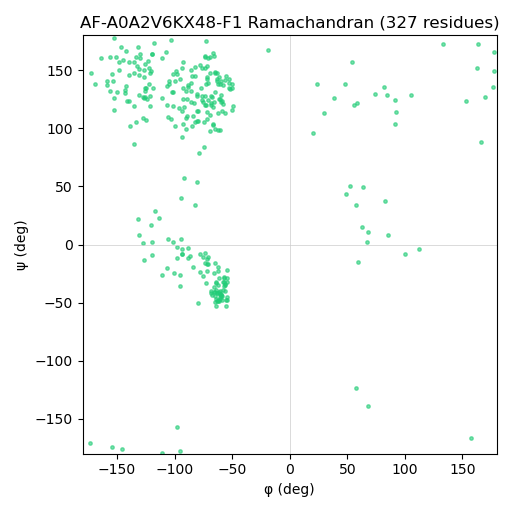 N N . ILE A 1 95 ? -4.246 7.227 -36.806 1.00 37.50 95 ILE A N 1
ATOM 711 C CA . ILE A 1 95 ? -4.243 8.196 -35.708 1.00 37.50 95 ILE A CA 1
ATOM 712 C C . ILE A 1 95 ? -2.825 8.760 -35.586 1.00 37.50 95 ILE A C 1
ATOM 714 O O . ILE A 1 95 ? -1.924 8.147 -35.014 1.00 37.50 95 ILE A O 1
ATOM 718 N N . SER A 1 96 ? -2.641 9.948 -36.152 1.00 31.48 96 SER A N 1
ATOM 719 C CA . SER A 1 96 ? -1.499 10.813 -35.897 1.00 31.48 96 SER A CA 1
ATOM 720 C C . SER A 1 96 ? -1.510 11.210 -34.420 1.00 31.48 96 SER A C 1
ATOM 722 O O . SER A 1 96 ? -2.415 11.904 -33.952 1.00 31.48 96 SER A O 1
ATOM 724 N N . PHE A 1 97 ? -0.519 10.738 -33.665 1.00 39.91 97 PHE A N 1
ATOM 725 C CA . PHE A 1 97 ? -0.286 11.163 -32.289 1.00 39.91 97 PHE A CA 1
ATOM 726 C C . PHE A 1 97 ? 0.208 12.614 -32.292 1.00 39.91 97 PHE A C 1
ATOM 728 O O . PHE A 1 97 ? 1.391 12.884 -32.481 1.00 39.91 97 PHE A O 1
ATOM 735 N N . SER A 1 98 ? -0.704 13.555 -32.058 1.00 35.03 98 SER A N 1
ATOM 736 C CA . SER A 1 98 ? -0.335 14.910 -31.642 1.00 35.03 98 SER A CA 1
ATOM 737 C C . SER A 1 98 ? -0.180 14.946 -30.115 1.00 35.03 98 SER A C 1
ATOM 739 O O . SER A 1 98 ? -1.075 14.467 -29.413 1.00 35.03 98 SER A O 1
ATOM 741 N N . PRO A 1 99 ? 0.910 15.512 -29.560 1.00 45.03 99 PRO A N 1
ATOM 742 C CA . PRO A 1 99 ? 1.067 15.686 -28.121 1.00 45.03 99 PRO A CA 1
ATOM 743 C C . PRO A 1 99 ? 0.165 16.838 -27.652 1.00 45.03 99 PRO A C 1
ATOM 745 O O . PRO A 1 99 ? 0.572 17.994 -27.568 1.00 45.03 99 PRO A O 1
ATOM 748 N N . GLY A 1 100 ? -1.103 16.519 -27.395 1.00 35.16 100 GLY A N 1
ATOM 749 C CA . GLY A 1 100 ? -2.110 17.450 -26.899 1.00 35.16 100 GLY A CA 1
ATOM 750 C C . GLY A 1 100 ? -2.157 17.479 -25.373 1.00 35.16 100 GLY A C 1
ATOM 751 O O . GLY A 1 100 ? -2.600 16.523 -24.746 1.00 35.16 100 GLY A O 1
ATOM 752 N N . HIS A 1 101 ? -1.683 18.589 -24.806 1.00 38.19 101 HIS A N 1
ATOM 753 C CA . HIS A 1 101 ? -2.138 19.243 -23.573 1.00 38.19 101 HIS A CA 1
ATOM 754 C C . HIS A 1 101 ? -2.944 18.361 -22.590 1.00 38.19 101 HIS A C 1
ATOM 756 O O . HIS A 1 101 ? -4.164 18.221 -22.695 1.00 38.19 101 HIS A O 1
ATOM 762 N N . VAL A 1 102 ? -2.258 17.801 -21.589 1.00 39.69 102 VAL A N 1
ATOM 763 C CA . VAL A 1 102 ? -2.885 17.144 -20.433 1.00 39.69 102 VAL A CA 1
ATOM 764 C C . VAL A 1 102 ? -3.736 18.182 -19.699 1.00 39.69 102 VAL A C 1
ATOM 766 O O . VAL A 1 102 ? -3.229 18.996 -18.930 1.00 39.69 102 VAL A O 1
ATOM 769 N N . SER A 1 103 ? -5.041 18.183 -19.965 1.00 42.16 103 SER A N 1
ATOM 770 C CA . SER A 1 103 ? -5.999 18.931 -19.156 1.00 42.16 103 SER A CA 1
ATOM 771 C C . SER A 1 103 ? -5.883 18.424 -17.724 1.00 42.16 103 SER A C 1
ATOM 773 O O . SER A 1 103 ? -5.990 17.220 -17.488 1.00 42.16 103 SER A O 1
ATOM 775 N N . ALA A 1 104 ? -5.619 19.328 -16.778 1.00 50.28 104 ALA A N 1
ATOM 776 C CA . ALA A 1 104 ? -5.604 18.995 -15.361 1.00 50.28 104 ALA A CA 1
ATOM 777 C C . ALA A 1 104 ? -6.889 18.225 -15.022 1.00 50.28 104 ALA A C 1
ATOM 779 O O . ALA A 1 104 ? -7.990 18.738 -15.234 1.00 50.28 104 ALA A O 1
ATOM 780 N N . ILE A 1 105 ? -6.742 16.983 -14.554 1.00 57.31 105 ILE A N 1
ATOM 781 C CA . ILE A 1 105 ? -7.860 16.132 -14.143 1.00 57.31 105 ILE A CA 1
ATOM 782 C C . ILE A 1 105 ? -8.528 16.848 -12.971 1.00 57.31 105 ILE A C 1
ATOM 784 O O . ILE A 1 105 ? -8.039 16.800 -11.843 1.00 57.31 105 ILE A O 1
ATOM 788 N N . ARG A 1 106 ? -9.618 17.571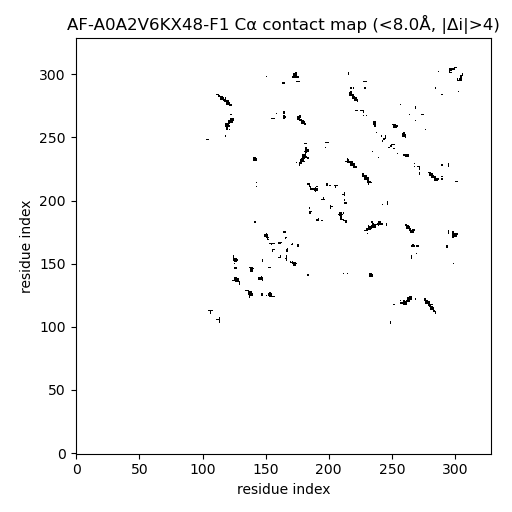 -13.240 1.00 55.47 106 ARG A N 1
ATOM 789 C CA . ARG A 1 106 ? -10.458 18.110 -12.174 1.00 55.47 106 ARG A CA 1
ATOM 790 C C . ARG A 1 106 ? -11.109 16.907 -11.485 1.00 55.47 106 ARG A C 1
ATOM 792 O O . ARG A 1 106 ? -11.666 16.068 -12.194 1.00 55.47 106 ARG A O 1
ATOM 799 N N . PRO A 1 107 ? -10.997 16.773 -10.152 1.00 57.75 107 PRO A N 1
ATOM 800 C CA . PRO A 1 107 ? -11.711 15.726 -9.439 1.00 57.75 107 PRO A CA 1
ATOM 801 C C . PRO A 1 107 ? -13.207 15.851 -9.732 1.00 57.75 107 PRO A C 1
ATOM 803 O O . PRO A 1 107 ? -13.720 16.972 -9.816 1.00 57.75 107 PRO A O 1
ATOM 806 N N . ASP A 1 108 ? -13.903 14.722 -9.880 1.00 61.91 108 ASP A N 1
ATOM 807 C CA . ASP A 1 108 ? -15.365 14.735 -9.938 1.00 61.91 108 ASP A CA 1
ATOM 808 C C . ASP A 1 108 ? -15.907 15.486 -8.707 1.00 61.91 108 ASP A C 1
ATOM 810 O O . ASP A 1 108 ? -15.333 15.341 -7.616 1.00 61.91 108 ASP A O 1
ATOM 814 N N . PRO A 1 109 ? -16.985 16.282 -8.841 1.00 54.12 109 PRO A N 1
ATOM 815 C CA . PRO A 1 109 ? -17.563 17.012 -7.719 1.00 54.12 109 PRO A CA 1
ATOM 816 C C . PRO A 1 109 ? -17.790 16.080 -6.519 1.00 54.12 109 PRO A C 1
ATOM 818 O O . PRO A 1 109 ? -18.550 15.118 -6.606 1.00 54.12 109 PRO A O 1
ATOM 821 N N . GLY A 1 110 ? -17.088 16.341 -5.411 1.00 60.94 110 GLY A N 1
ATOM 822 C CA . GLY A 1 110 ? -17.164 15.552 -4.175 1.00 60.94 110 GLY A CA 1
ATOM 823 C C . GLY A 1 110 ? -16.039 14.533 -3.937 1.00 60.94 110 GLY A C 1
ATOM 824 O O . GLY A 1 110 ? -15.958 14.007 -2.832 1.00 60.94 110 GLY A O 1
ATOM 825 N N . GLN A 1 111 ? -15.136 14.266 -4.892 1.00 70.06 111 GLN A N 1
ATOM 826 C CA . GLN A 1 111 ? -13.973 13.396 -4.644 1.00 70.06 111 GLN A CA 1
ATOM 827 C C . GLN A 1 111 ? -12.736 14.209 -4.238 1.00 70.06 111 GLN A C 1
ATOM 829 O O . GLN A 1 111 ? -12.188 14.960 -5.041 1.00 70.06 111 GLN A O 1
ATOM 834 N N . ARG A 1 112 ? -12.257 14.019 -2.999 1.00 85.81 112 ARG A N 1
ATOM 835 C CA . ARG A 1 112 ? -11.065 14.708 -2.461 1.00 85.81 112 ARG A CA 1
ATOM 836 C C . ARG A 1 112 ? -9.783 14.381 -3.236 1.00 85.81 112 ARG A C 1
ATOM 838 O O . ARG A 1 112 ? -8.928 15.249 -3.395 1.00 85.81 112 ARG A O 1
ATOM 845 N N . TYR A 1 113 ? -9.660 13.146 -3.727 1.00 93.19 113 TYR A N 1
ATOM 846 C CA . TYR A 1 113 ? -8.482 12.656 -4.444 1.00 93.19 113 TYR A CA 1
ATOM 847 C C . TYR A 1 113 ? -8.873 12.056 -5.806 1.00 93.19 113 TYR A C 1
ATOM 849 O O . TYR A 1 113 ? -9.726 11.163 -5.850 1.00 93.19 113 TYR A O 1
ATOM 857 N N . PRO A 1 114 ? -8.265 12.504 -6.923 1.00 94.50 114 PRO A N 1
ATOM 858 C CA . PRO A 1 114 ? -8.557 11.962 -8.246 1.00 94.50 114 PRO A CA 1
ATOM 859 C C . PRO A 1 114 ? -7.944 10.567 -8.445 1.00 94.50 114 PRO A C 1
ATOM 861 O O . PRO A 1 114 ? -6.893 10.243 -7.891 1.00 94.50 114 PRO A O 1
ATOM 864 N N . TRP A 1 115 ? -8.574 9.755 -9.298 1.00 97.06 115 TRP A N 1
ATOM 865 C CA . TRP A 1 115 ? -8.014 8.474 -9.743 1.00 97.06 115 TRP A CA 1
ATOM 866 C C . TRP A 1 115 ? -6.784 8.671 -10.627 1.00 97.06 115 TRP A C 1
ATOM 868 O O . TRP A 1 115 ? -6.853 9.328 -11.668 1.00 97.06 115 TRP A O 1
ATOM 878 N N . LYS A 1 116 ? -5.685 8.005 -10.273 1.00 97.75 116 LYS A N 1
ATOM 879 C CA . LYS A 1 116 ? -4.562 7.758 -11.175 1.00 97.75 116 LYS A CA 1
ATOM 880 C C . LYS A 1 116 ? -4.877 6.522 -11.997 1.00 97.75 116 LYS A C 1
ATOM 882 O O . LYS A 1 116 ? -4.949 5.421 -11.462 1.00 97.75 116 LYS A O 1
ATOM 887 N N . LYS A 1 117 ? -5.121 6.729 -13.290 1.00 97.44 117 LYS A N 1
ATOM 888 C CA . LYS A 1 117 ? -5.621 5.686 -14.189 1.00 97.44 117 LYS A CA 1
ATOM 889 C C . LYS A 1 117 ? -4.507 4.953 -14.915 1.00 97.44 117 LYS A C 1
ATOM 891 O O . LYS A 1 117 ? -3.473 5.553 -15.203 1.00 97.44 117 LYS A O 1
ATOM 896 N N . SER A 1 118 ? -4.738 3.702 -15.279 1.00 97.19 118 SER A N 1
ATOM 897 C CA . SER A 1 118 ? -3.847 2.912 -16.131 1.00 97.19 118 SER A CA 1
ATOM 898 C C . SER A 1 118 ? -2.394 2.897 -15.641 1.00 97.19 118 SER A C 1
ATOM 900 O O . SER A 1 118 ? -1.469 3.233 -16.383 1.00 97.19 118 SER A O 1
ATOM 902 N N . ILE A 1 119 ? -2.187 2.594 -14.364 1.00 98.25 119 ILE A N 1
ATOM 903 C CA . ILE A 1 119 ? -0.876 2.541 -13.720 1.00 98.25 119 ILE A CA 1
ATOM 904 C C . ILE A 1 119 ? -0.340 1.117 -13.786 1.00 98.25 119 ILE A C 1
ATOM 906 O O . ILE A 1 119 ? -0.997 0.178 -13.333 1.00 98.25 119 ILE A O 1
ATOM 910 N N . VAL A 1 120 ? 0.871 0.967 -14.327 1.00 98.00 120 VAL A N 1
ATOM 911 C CA . VAL A 1 120 ? 1.584 -0.311 -14.280 1.00 98.00 120 VAL A CA 1
ATOM 912 C C . VAL A 1 120 ? 1.786 -0.685 -12.814 1.00 98.00 120 VAL A C 1
ATOM 914 O O . VAL A 1 120 ? 2.330 0.098 -12.030 1.00 98.00 120 VAL A O 1
ATOM 917 N N . THR A 1 121 ? 1.274 -1.856 -12.460 1.00 98.25 121 THR A N 1
ATOM 918 C CA . THR A 1 121 ? 1.188 -2.373 -11.099 1.00 98.25 121 THR A CA 1
ATOM 919 C C . THR A 1 121 ? 1.929 -3.694 -11.026 1.00 98.25 121 THR A C 1
ATOM 921 O O . THR A 1 121 ? 1.666 -4.592 -11.830 1.00 98.25 121 THR A O 1
ATOM 924 N N . THR A 1 122 ? 2.843 -3.806 -10.071 1.00 96.75 122 THR A N 1
ATOM 925 C CA . THR A 1 122 ? 3.656 -5.003 -9.843 1.00 96.75 122 THR A CA 1
ATOM 926 C C . THR A 1 122 ? 3.419 -5.579 -8.454 1.00 96.75 122 THR A C 1
ATOM 928 O O . THR A 1 122 ? 2.790 -4.951 -7.599 1.00 96.75 122 THR A O 1
ATOM 931 N N . ILE A 1 123 ? 3.840 -6.827 -8.254 1.00 96.31 123 ILE A N 1
ATOM 932 C CA . ILE A 1 123 ? 3.656 -7.538 -6.989 1.00 96.31 123 ILE A CA 1
ATOM 933 C C . ILE A 1 123 ? 4.969 -7.533 -6.216 1.00 96.31 123 ILE A C 1
ATOM 935 O O . ILE A 1 123 ? 6.006 -7.903 -6.759 1.00 96.31 123 ILE A O 1
ATOM 939 N N . PHE A 1 124 ? 4.901 -7.171 -4.940 1.00 95.38 124 PHE A N 1
ATOM 940 C CA . PHE A 1 124 ? 6.008 -7.259 -3.989 1.00 95.38 124 PHE A CA 1
ATOM 941 C C . PHE A 1 124 ? 5.507 -7.875 -2.686 1.00 95.38 124 PHE A C 1
ATOM 943 O O . PHE A 1 124 ? 4.297 -7.911 -2.443 1.00 95.38 124 PHE A O 1
ATOM 950 N N . TRP A 1 125 ? 6.411 -8.387 -1.855 1.00 97.44 125 TRP A N 1
ATOM 951 C CA . TRP A 1 125 ? 6.006 -9.032 -0.611 1.00 97.44 125 TRP A CA 1
ATOM 952 C C . TRP A 1 125 ? 7.017 -8.886 0.517 1.00 97.44 125 TRP A C 1
ATOM 954 O O . TRP A 1 125 ? 8.230 -8.839 0.315 1.00 97.44 125 TRP A O 1
ATOM 964 N N . ILE A 1 126 ? 6.494 -8.879 1.738 1.00 98.06 126 ILE A N 1
ATOM 965 C CA . ILE A 1 126 ? 7.280 -8.776 2.964 1.00 98.06 126 ILE A CA 1
ATOM 966 C C . ILE A 1 126 ? 8.172 -10.010 3.139 1.00 98.06 126 ILE A C 1
ATOM 968 O O . ILE A 1 126 ? 7.731 -11.161 3.073 1.00 98.06 126 ILE A O 1
ATOM 972 N N . GLY A 1 127 ? 9.446 -9.760 3.428 1.00 95.25 127 GLY A N 1
ATOM 973 C CA . GLY A 1 127 ? 10.458 -10.780 3.680 1.00 95.25 127 GLY A CA 1
ATOM 974 C C . GLY A 1 127 ? 11.128 -11.336 2.426 1.00 95.25 127 GLY A C 1
ATOM 975 O O . GLY A 1 127 ? 11.889 -12.301 2.542 1.00 95.25 127 GLY A O 1
ATOM 976 N N . GLU A 1 128 ? 10.882 -10.749 1.250 1.00 91.19 128 GLU A N 1
ATOM 977 C CA . GLU A 1 128 ? 11.608 -11.085 0.024 1.00 91.19 128 GLU A CA 1
ATOM 978 C C . GLU A 1 128 ? 13.127 -11.013 0.242 1.00 91.19 128 GLU A C 1
ATOM 980 O O . GLU A 1 128 ? 13.657 -10.083 0.859 1.00 91.19 128 GLU A O 1
ATOM 985 N N . GLN A 1 129 ? 13.831 -12.041 -0.232 1.00 83.38 129 GLN A N 1
ATOM 986 C CA . GLN A 1 129 ? 15.286 -12.094 -0.171 1.00 83.38 129 GLN A CA 1
ATOM 987 C C . GLN A 1 129 ? 15.892 -11.311 -1.338 1.00 83.38 129 GLN A C 1
ATOM 989 O O . GLN A 1 129 ? 15.274 -11.245 -2.400 1.00 83.38 129 GLN A O 1
ATOM 994 N N . PRO A 1 130 ? 17.114 -10.773 -1.186 1.00 75.69 130 PRO A N 1
ATOM 995 C CA . PRO A 1 130 ? 17.802 -10.171 -2.314 1.00 75.69 130 PRO A CA 1
ATOM 996 C C . PRO A 1 130 ? 18.005 -11.220 -3.413 1.00 75.69 130 PRO A C 1
ATOM 998 O O . PRO A 1 130 ? 18.349 -12.370 -3.130 1.00 75.69 130 PRO A O 1
ATOM 1001 N N . SER A 1 131 ? 17.836 -10.816 -4.664 1.00 69.50 131 SER A N 1
ATOM 1002 C CA . SER A 1 131 ? 18.148 -11.621 -5.844 1.00 69.50 131 SER A CA 1
ATOM 1003 C C . SER A 1 131 ? 18.972 -10.798 -6.835 1.00 69.50 131 SER A C 1
ATOM 1005 O O . SER A 1 131 ? 19.096 -9.583 -6.687 1.00 69.50 131 SER A O 1
ATOM 1007 N N . GLY A 1 132 ? 19.523 -11.435 -7.874 1.00 62.34 132 GLY A N 1
ATOM 1008 C CA . GLY A 1 132 ? 20.290 -10.723 -8.907 1.00 62.34 132 GLY A CA 1
ATOM 1009 C C . GLY A 1 132 ? 19.504 -9.598 -9.597 1.00 62.34 132 GLY A C 1
ATOM 1010 O O . GLY A 1 132 ? 20.097 -8.603 -10.000 1.00 62.34 132 GLY A O 1
ATOM 1011 N N . ASN A 1 133 ? 18.172 -9.721 -9.663 1.00 62.34 133 ASN A N 1
ATOM 1012 C CA . ASN A 1 133 ? 17.277 -8.722 -10.255 1.00 62.34 133 ASN A CA 1
ATOM 1013 C C . ASN A 1 133 ? 16.631 -7.789 -9.215 1.00 62.34 133 ASN A C 1
ATOM 1015 O O . ASN A 1 133 ? 16.044 -6.778 -9.594 1.00 62.34 133 ASN A O 1
ATOM 1019 N N . ASN A 1 134 ? 16.735 -8.112 -7.921 1.00 65.00 134 ASN A N 1
ATOM 1020 C CA . ASN A 1 134 ? 16.220 -7.301 -6.822 1.00 65.00 134 ASN A CA 1
ATOM 1021 C C . ASN A 1 134 ? 17.268 -7.211 -5.696 1.00 65.00 134 ASN A C 1
ATOM 1023 O O . ASN A 1 134 ? 17.255 -8.026 -4.771 1.00 65.00 134 ASN A O 1
ATOM 1027 N N . PRO A 1 135 ? 18.207 -6.253 -5.765 1.00 61.66 135 PRO A N 1
ATOM 1028 C CA . PRO A 1 135 ? 19.278 -6.151 -4.779 1.00 61.66 135 PRO A CA 1
ATOM 1029 C C . PRO A 1 135 ? 18.788 -5.660 -3.407 1.00 61.66 135 PRO A C 1
ATOM 1031 O O . PRO A 1 135 ? 19.508 -5.819 -2.421 1.00 61.66 135 PRO A O 1
ATOM 1034 N N . VAL A 1 136 ? 17.589 -5.068 -3.324 1.00 66.81 136 VAL A N 1
ATOM 1035 C CA . VAL A 1 136 ? 17.030 -4.519 -2.082 1.00 66.81 136 VAL A CA 1
ATOM 1036 C C . VAL A 1 136 ? 15.976 -5.487 -1.532 1.00 66.81 136 VAL A C 1
ATOM 1038 O O . VAL A 1 136 ? 14.899 -5.609 -2.107 1.00 66.81 136 VAL A O 1
ATOM 1041 N N . PRO A 1 137 ? 16.252 -6.198 -0.426 1.00 81.69 137 PRO A N 1
ATOM 1042 C CA . PRO A 1 137 ? 15.285 -7.120 0.152 1.00 81.69 137 PRO A CA 1
ATOM 1043 C C . PRO A 1 137 ? 14.129 -6.379 0.820 1.00 81.69 137 PRO A C 1
ATOM 1045 O O . PRO A 1 137 ? 14.348 -5.429 1.570 1.00 81.69 137 PRO A O 1
ATOM 1048 N N . ASN A 1 138 ? 12.922 -6.929 0.722 1.00 90.56 138 ASN A N 1
ATOM 1049 C CA . ASN A 1 138 ? 11.733 -6.418 1.414 1.00 90.56 138 ASN A CA 1
ATOM 1050 C C . ASN A 1 138 ? 11.649 -6.909 2.873 1.00 90.56 138 ASN A C 1
ATOM 1052 O O . ASN A 1 138 ? 10.576 -7.189 3.408 1.00 90.56 138 ASN A O 1
ATOM 1056 N N . ARG A 1 139 ? 12.803 -7.070 3.540 1.00 92.94 139 ARG A N 1
ATOM 1057 C CA . ARG A 1 139 ? 12.863 -7.440 4.968 1.00 92.94 139 ARG A CA 1
ATOM 1058 C C . ARG A 1 139 ? 12.523 -6.273 5.891 1.00 92.94 139 ARG A C 1
ATOM 1060 O O . ARG A 1 139 ? 12.038 -6.485 7.003 1.00 92.94 139 ARG A O 1
ATOM 1067 N N . THR A 1 140 ? 12.772 -5.069 5.397 1.00 93.81 140 THR A N 1
ATOM 1068 C CA . THR A 1 140 ? 12.484 -3.778 6.017 1.00 93.81 140 THR A CA 1
ATOM 1069 C C . THR A 1 140 ? 11.676 -2.946 5.034 1.00 93.81 140 THR A C 1
ATOM 1071 O O . THR A 1 140 ? 11.908 -3.079 3.835 1.00 93.81 140 THR A O 1
ATOM 1074 N N . SER A 1 141 ? 10.812 -2.063 5.521 1.00 95.50 141 SER A N 1
ATOM 1075 C CA . SER A 1 141 ? 10.210 -1.015 4.696 1.00 95.50 141 SER A CA 1
ATOM 1076 C C . SER A 1 141 ? 10.867 0.337 4.961 1.00 95.50 141 SER A C 1
ATOM 1078 O O . SER A 1 141 ? 11.681 0.511 5.873 1.00 95.50 141 SER A O 1
ATOM 1080 N N . SER A 1 142 ? 10.438 1.337 4.203 1.00 95.38 142 SER A N 1
ATOM 1081 C CA . SER A 1 142 ? 10.750 2.753 4.389 1.00 95.38 142 SER A CA 1
ATOM 1082 C C . SER A 1 142 ? 10.416 3.283 5.788 1.00 95.38 142 SER A C 1
ATOM 1084 O O . SER A 1 142 ? 10.985 4.295 6.218 1.00 95.38 142 SER A O 1
ATOM 1086 N N . TRP A 1 143 ? 9.516 2.606 6.509 1.00 96.56 143 TRP A N 1
ATOM 1087 C CA . TRP A 1 143 ? 9.018 3.034 7.817 1.00 96.56 143 TRP A CA 1
ATOM 1088 C C . TRP A 1 143 ? 9.137 1.981 8.920 1.00 96.56 143 TRP A C 1
ATOM 1090 O O . TRP A 1 143 ? 9.035 2.347 10.091 1.00 96.56 143 TRP A O 1
ATOM 1100 N N . ASP A 1 144 ? 9.412 0.721 8.581 1.00 96.44 144 ASP A N 1
ATOM 1101 C CA . ASP A 1 144 ? 9.554 -0.382 9.530 1.00 96.44 144 ASP A CA 1
ATOM 1102 C C . ASP A 1 144 ? 10.879 -1.141 9.317 1.00 96.44 144 ASP A C 1
ATOM 1104 O O . ASP A 1 144 ? 11.061 -1.881 8.351 1.00 96.44 144 ASP A O 1
ATOM 1108 N N . LYS A 1 145 ? 11.823 -0.976 10.253 1.00 95.56 145 LYS A N 1
ATOM 1109 C CA . LYS A 1 145 ? 13.130 -1.662 10.220 1.00 95.56 145 LYS A CA 1
ATOM 1110 C C . LYS A 1 145 ? 13.046 -3.146 10.577 1.00 95.56 145 LYS A C 1
ATOM 1112 O O . LYS A 1 145 ? 13.989 -3.880 10.310 1.00 95.56 145 LYS A O 1
ATOM 1117 N N . ASP A 1 146 ? 11.940 -3.576 11.170 1.00 96.88 146 ASP A N 1
ATOM 1118 C CA . ASP A 1 146 ? 11.692 -4.949 11.596 1.00 96.88 146 ASP A CA 1
ATOM 1119 C C . ASP A 1 146 ? 10.496 -5.537 10.826 1.00 96.88 146 ASP A C 1
ATOM 1121 O O . ASP A 1 146 ? 9.795 -6.407 11.339 1.00 96.88 146 ASP A O 1
ATOM 1125 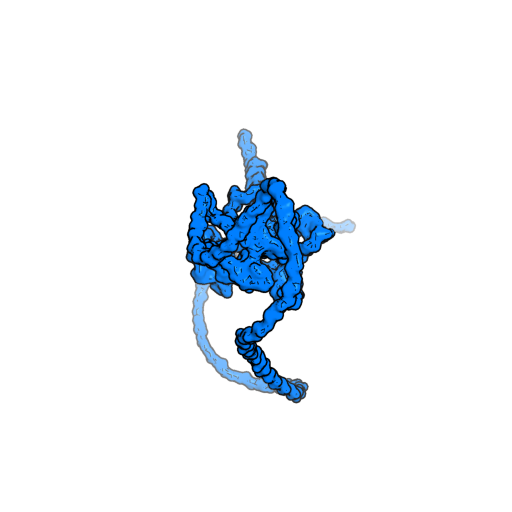N N . TRP A 1 147 ? 10.248 -5.082 9.591 1.00 97.88 147 TRP A N 1
ATOM 1126 C CA . TRP A 1 147 ? 8.981 -5.301 8.885 1.00 97.88 147 TRP A CA 1
ATOM 1127 C C . TRP A 1 147 ? 8.563 -6.768 8.783 1.00 97.88 147 TRP A C 1
ATOM 1129 O O . TRP A 1 147 ? 7.453 -7.124 9.167 1.00 97.88 147 TRP A O 1
ATOM 1139 N N . THR A 1 148 ? 9.471 -7.665 8.384 1.00 97.44 148 THR A N 1
ATOM 1140 C CA . THR A 1 148 ? 9.174 -9.113 8.351 1.00 97.44 148 THR A CA 1
ATOM 1141 C C . THR A 1 148 ? 8.804 -9.663 9.723 1.00 97.44 148 THR A C 1
ATOM 1143 O O . THR A 1 148 ? 7.865 -10.449 9.862 1.00 97.44 148 THR A O 1
ATOM 1146 N N . LYS A 1 149 ? 9.532 -9.244 10.762 1.00 97.56 149 LYS A N 1
ATOM 1147 C CA . LYS A 1 149 ? 9.257 -9.666 12.133 1.00 97.56 149 LYS A CA 1
ATOM 1148 C C . LYS A 1 149 ? 7.897 -9.135 12.566 1.00 97.56 149 LYS A C 1
ATOM 1150 O O . LYS A 1 149 ? 7.095 -9.922 13.060 1.00 97.56 149 LYS A O 1
ATOM 1155 N N . ASN A 1 150 ? 7.620 -7.850 12.367 1.00 98.31 150 ASN A N 1
ATOM 1156 C CA . ASN A 1 150 ? 6.378 -7.195 12.771 1.00 98.31 150 ASN A CA 1
ATOM 1157 C C . ASN A 1 150 ? 5.159 -7.722 12.014 1.00 98.31 150 ASN A C 1
ATOM 1159 O O . ASN A 1 150 ? 4.129 -7.928 12.646 1.00 98.31 150 ASN A O 1
ATOM 1163 N N . TYR A 1 151 ? 5.292 -8.060 10.731 1.00 98.50 151 TYR A N 1
ATOM 1164 C CA . TYR A 1 151 ? 4.263 -8.766 9.966 1.00 98.50 151 TYR A CA 1
ATOM 1165 C C . TYR A 1 151 ? 3.987 -10.174 10.513 1.00 98.50 151 TYR A C 1
ATOM 1167 O O . TYR A 1 151 ? 2.849 -10.635 10.507 1.00 98.50 151 TYR A O 1
ATOM 1175 N N . GLY A 1 152 ? 5.010 -10.841 11.055 1.00 97.81 152 GLY A N 1
ATOM 1176 C CA . GLY A 1 152 ? 4.919 -12.181 11.645 1.00 97.81 152 GLY A CA 1
ATOM 1177 C C . GLY A 1 152 ? 5.657 -13.265 10.857 1.00 97.81 152 GLY A C 1
ATOM 1178 O O . GLY A 1 152 ? 5.737 -14.397 11.324 1.00 97.81 152 GLY A O 1
ATOM 1179 N N . GLY A 1 153 ? 6.238 -12.930 9.703 1.00 97.00 153 GLY A N 1
ATOM 1180 C CA . GLY A 1 153 ? 7.003 -13.864 8.887 1.00 97.00 153 GLY A CA 1
ATOM 1181 C C . GLY A 1 153 ? 7.092 -13.451 7.421 1.00 97.00 153 GLY A C 1
ATOM 1182 O O . GLY A 1 153 ? 6.791 -12.321 7.050 1.00 97.00 153 GLY A O 1
ATOM 1183 N N . PHE A 1 154 ? 7.524 -14.397 6.590 1.00 97.44 154 PHE A N 1
ATOM 1184 C CA . PHE A 1 154 ? 7.589 -14.255 5.136 1.00 97.44 154 PHE A CA 1
ATOM 1185 C C . PHE A 1 154 ? 6.185 -14.322 4.522 1.00 97.44 154 PHE A C 1
ATOM 1187 O O . PHE A 1 154 ? 5.502 -15.341 4.666 1.00 97.44 154 PHE A O 1
ATOM 1194 N N . ASP A 1 155 ? 5.766 -13.266 3.827 1.00 98.06 155 ASP A N 1
ATOM 1195 C CA . ASP A 1 155 ? 4.477 -13.214 3.135 1.00 98.06 155 ASP A CA 1
ATOM 1196 C C . ASP A 1 155 ? 4.556 -13.990 1.810 1.00 98.06 155 ASP A C 1
ATOM 1198 O O . ASP A 1 155 ? 4.752 -13.415 0.744 1.00 98.06 155 ASP A O 1
ATOM 1202 N N . ASP A 1 156 ? 4.476 -15.324 1.894 1.00 97.38 156 ASP A N 1
ATOM 1203 C CA . ASP A 1 156 ? 4.731 -16.230 0.765 1.00 97.38 156 ASP A CA 1
ATOM 1204 C C . ASP A 1 156 ? 3.822 -15.899 -0.436 1.00 97.38 156 ASP A C 1
ATOM 1206 O O . ASP A 1 156 ? 2.598 -16.075 -0.349 1.00 97.38 156 ASP A O 1
ATOM 1210 N N . PRO A 1 157 ? 4.379 -15.421 -1.566 1.00 96.50 157 PRO A N 1
ATOM 1211 C CA . PRO A 1 157 ? 3.578 -14.985 -2.697 1.00 96.50 157 PRO A CA 1
ATOM 1212 C C . PRO A 1 157 ? 2.996 -16.164 -3.480 1.00 96.50 157 PRO A C 1
ATOM 1214 O O . PRO A 1 157 ? 2.152 -15.930 -4.339 1.00 96.50 157 PRO A O 1
ATOM 1217 N N . ASN A 1 158 ? 3.403 -17.413 -3.233 1.00 97.00 158 ASN A N 1
ATOM 1218 C CA . ASN A 1 158 ? 2.907 -18.565 -3.982 1.00 97.00 158 ASN A CA 1
ATOM 1219 C C . ASN A 1 158 ? 1.408 -18.802 -3.700 1.00 97.00 158 ASN A C 1
ATOM 1221 O O . ASN A 1 158 ? 1.073 -19.133 -2.561 1.00 97.00 158 ASN A O 1
ATOM 1225 N N . PRO A 1 159 ? 0.507 -18.727 -4.705 1.00 95.19 159 PRO A N 1
ATOM 1226 C CA . PRO A 1 159 ? -0.931 -18.925 -4.499 1.00 95.19 159 PRO A CA 1
ATOM 1227 C C . PRO A 1 159 ? -1.297 -20.251 -3.813 1.00 95.19 159 PRO A C 1
ATOM 1229 O O . PRO A 1 159 ? -2.225 -20.289 -3.013 1.00 95.19 159 PRO A O 1
ATOM 1232 N N . ALA A 1 160 ? -0.533 -21.326 -4.042 1.00 97.31 160 ALA A N 1
ATOM 1233 C CA . ALA A 1 160 ? -0.763 -22.631 -3.412 1.00 97.31 160 ALA A CA 1
ATOM 1234 C C . ALA A 1 160 ? -0.437 -22.660 -1.905 1.00 97.31 160 ALA A C 1
ATOM 1236 O O . ALA A 1 160 ? -0.741 -23.631 -1.216 1.00 97.31 160 ALA A O 1
ATOM 1237 N N . ARG A 1 161 ? 0.213 -21.615 -1.383 1.00 97.69 161 ARG A N 1
ATOM 1238 C CA . ARG A 1 161 ? 0.584 -21.461 0.032 1.00 97.69 161 ARG A CA 1
ATOM 1239 C C . ARG A 1 161 ? -0.160 -20.307 0.692 1.00 97.69 161 ARG A C 1
ATOM 1241 O O . ARG A 1 161 ? 0.295 -19.773 1.707 1.00 97.69 161 ARG A O 1
ATOM 1248 N N . ARG A 1 162 ? -1.309 -19.936 0.127 1.00 97.94 162 ARG A N 1
ATOM 1249 C CA . ARG A 1 162 ? -2.173 -18.880 0.640 1.00 97.94 162 ARG A CA 1
ATOM 1250 C C . ARG A 1 162 ? -3.589 -19.393 0.833 1.00 97.94 162 ARG A C 1
ATOM 1252 O O . ARG A 1 162 ? -4.081 -20.214 0.068 1.00 97.94 162 ARG A O 1
ATOM 1259 N N . SER A 1 163 ? -4.240 -18.896 1.873 1.00 97.19 163 SER A N 1
ATOM 1260 C CA . SER A 1 163 ? -5.654 -19.139 2.147 1.00 97.19 163 SER A CA 1
ATOM 1261 C C . SER A 1 163 ? -6.257 -17.857 2.694 1.00 97.19 163 SER A C 1
ATOM 1263 O O . SER A 1 163 ? -5.620 -17.185 3.500 1.00 97.19 163 SER A O 1
ATOM 1265 N N . ASN A 1 164 ? -7.449 -17.478 2.227 1.00 95.31 164 ASN A N 1
ATOM 1266 C CA . ASN A 1 164 ? -8.116 -16.232 2.625 1.00 95.31 164 ASN A CA 1
ATOM 1267 C C . ASN A 1 164 ? -7.194 -14.997 2.553 1.00 95.31 164 ASN A C 1
ATOM 1269 O O . ASN A 1 164 ? -7.191 -14.159 3.451 1.00 95.31 164 ASN A O 1
ATOM 1273 N N . TYR A 1 165 ? -6.409 -14.898 1.475 1.00 97.88 165 TYR A N 1
ATOM 1274 C CA . TYR A 1 165 ? -5.491 -13.787 1.193 1.00 97.88 165 TYR A CA 1
ATOM 1275 C C . TYR A 1 165 ? -4.275 -13.661 2.130 1.00 97.88 165 TYR A C 1
ATOM 1277 O O . TYR A 1 165 ? -3.555 -12.668 2.038 1.00 97.88 165 TYR A O 1
ATOM 1285 N N . ILE A 1 166 ? -3.992 -14.655 2.979 1.00 98.25 166 ILE A N 1
ATOM 1286 C CA . ILE A 1 166 ? -2.832 -14.674 3.891 1.00 98.25 166 ILE A CA 1
ATOM 1287 C C . ILE A 1 166 ? -1.949 -15.916 3.678 1.00 98.25 166 ILE A C 1
ATOM 1289 O O . ILE A 1 166 ? -2.441 -16.923 3.158 1.00 98.25 166 ILE A O 1
ATOM 1293 N N . PRO A 1 167 ? -0.659 -15.887 4.070 1.00 97.88 167 PRO A N 1
ATOM 1294 C CA . PRO A 1 167 ? 0.191 -17.077 4.045 1.00 97.88 167 PRO A CA 1
ATOM 1295 C C . PRO A 1 167 ? -0.331 -18.154 5.008 1.00 97.88 167 PRO A C 1
ATOM 1297 O O . PRO A 1 167 ? -0.725 -17.863 6.131 1.00 97.88 167 PRO A O 1
ATOM 1300 N N . VAL A 1 168 ? -0.277 -19.430 4.614 1.00 97.75 168 VAL A N 1
ATOM 1301 C CA . VAL A 1 168 ? -0.827 -20.540 5.430 1.00 97.75 168 VAL A CA 1
ATOM 1302 C C . VAL A 1 168 ? -0.024 -20.868 6.693 1.00 97.75 168 VAL A C 1
ATOM 1304 O O . VAL A 1 168 ? -0.478 -21.639 7.533 1.00 97.75 168 VAL A O 1
ATOM 1307 N N . LYS A 1 169 ? 1.193 -20.332 6.830 1.00 97.31 169 LYS A N 1
ATOM 1308 C CA . LYS A 1 169 ? 2.119 -20.696 7.916 1.00 97.31 169 LYS A CA 1
ATOM 1309 C C . LYS A 1 169 ? 1.874 -19.933 9.219 1.00 97.31 169 LYS A C 1
ATOM 1311 O O . LYS A 1 169 ? 2.368 -20.366 10.255 1.00 97.31 169 LYS A O 1
ATOM 1316 N N . PHE A 1 170 ? 1.184 -18.796 9.169 1.00 97.81 170 PHE A N 1
ATOM 1317 C CA . PHE A 1 170 ? 0.927 -17.946 10.330 1.00 97.81 170 PHE A CA 1
ATOM 1318 C C . PHE A 1 170 ? -0.201 -16.955 10.035 1.00 97.81 170 PHE A C 1
ATOM 1320 O O . PHE A 1 170 ? -0.477 -16.642 8.881 1.00 97.81 170 PHE A O 1
ATOM 1327 N N . THR A 1 171 ? -0.807 -16.406 11.086 1.00 98.12 171 THR A N 1
ATOM 1328 C CA . THR A 1 171 ? -1.720 -15.264 10.963 1.00 98.12 171 THR A CA 1
ATOM 1329 C C . THR A 1 171 ? -0.915 -13.963 10.988 1.00 98.12 171 THR A C 1
ATOM 1331 O O . THR A 1 171 ? -0.203 -13.730 11.971 1.00 98.12 171 THR A O 1
ATOM 1334 N N . PRO A 1 172 ? -1.010 -13.101 9.959 1.00 98.25 172 PRO A N 1
ATOM 1335 C CA . PRO A 1 172 ? -0.316 -11.820 9.947 1.00 98.25 172 PRO A CA 1
ATOM 1336 C C . PRO A 1 172 ? -0.681 -10.923 11.134 1.00 98.25 172 PRO A C 1
ATOM 1338 O O . PRO A 1 172 ? -1.850 -10.777 11.493 1.00 98.25 172 PRO A O 1
ATOM 1341 N N . ARG A 1 173 ? 0.337 -10.285 11.716 1.00 98.25 173 ARG A N 1
ATOM 1342 C CA . ARG A 1 173 ? 0.208 -9.272 12.777 1.00 98.25 173 ARG A CA 1
ATOM 1343 C C . ARG A 1 173 ? 0.163 -7.846 12.234 1.00 98.25 173 ARG A C 1
ATOM 1345 O O . ARG A 1 173 ? -0.136 -6.926 12.982 1.00 98.25 173 ARG A O 1
ATOM 1352 N N . GLN A 1 174 ? 0.401 -7.656 10.943 1.00 98.50 174 GLN A N 1
ATOM 1353 C CA . GLN A 1 174 ? 0.104 -6.421 10.217 1.00 98.50 174 GLN A CA 1
ATOM 1354 C C . GLN A 1 174 ? -0.889 -6.723 9.090 1.00 98.50 174 GLN A C 1
ATOM 1356 O O . GLN A 1 174 ? -1.123 -7.887 8.757 1.00 98.50 174 GLN A O 1
ATOM 1361 N N . ASN A 1 175 ? -1.515 -5.687 8.540 1.00 98.62 175 ASN A N 1
ATOM 1362 C CA . ASN A 1 175 ? -2.531 -5.839 7.508 1.00 98.62 175 ASN A CA 1
ATOM 1363 C C . ASN A 1 175 ? -1.946 -6.537 6.264 1.00 98.62 175 ASN A C 1
ATOM 1365 O O . ASN A 1 175 ? -0.957 -6.054 5.716 1.00 98.62 175 ASN A O 1
ATOM 1369 N N . PRO A 1 176 ? -2.531 -7.652 5.785 1.00 98.69 176 PRO A N 1
ATOM 1370 C CA . PRO A 1 176 ? -2.048 -8.332 4.584 1.00 98.69 176 PRO A CA 1
ATOM 1371 C C . PRO A 1 176 ? -2.318 -7.551 3.290 1.00 98.69 176 PRO A C 1
ATOM 1373 O O . PRO A 1 176 ? -1.685 -7.827 2.271 1.00 98.69 176 PRO A O 1
ATOM 1376 N N . PHE A 1 177 ? -3.220 -6.567 3.307 1.00 98.81 177 PHE A N 1
ATOM 1377 C CA . PHE A 1 177 ? -3.489 -5.681 2.178 1.00 98.81 177 PHE A CA 1
ATOM 1378 C C . PHE A 1 177 ? -2.651 -4.413 2.305 1.00 98.81 177 PHE A C 1
ATOM 1380 O O . PHE A 1 177 ? -3.069 -3.435 2.928 1.00 98.81 177 PHE A O 1
ATOM 1387 N N . TYR A 1 178 ? -1.467 -4.438 1.696 1.00 98.88 178 TYR A N 1
ATOM 1388 C CA . TYR A 1 178 ? -0.522 -3.328 1.706 1.00 98.88 178 TYR A CA 1
ATOM 1389 C C . TYR A 1 178 ? -0.020 -2.991 0.300 1.00 98.88 178 TYR A C 1
ATOM 1391 O O . TYR A 1 178 ? -0.120 -3.794 -0.632 1.00 98.88 178 TYR A O 1
ATOM 1399 N N . CYS A 1 179 ? 0.506 -1.781 0.147 1.00 98.81 179 CYS A N 1
ATOM 1400 C CA . CYS A 1 179 ? 1.071 -1.281 -1.099 1.00 98.81 179 CYS A CA 1
ATOM 1401 C C . CYS A 1 179 ? 2.313 -0.413 -0.869 1.00 98.81 179 CYS A C 1
ATOM 1403 O O . CYS A 1 179 ? 2.555 0.071 0.243 1.00 98.81 179 CYS A O 1
ATOM 1405 N N . ALA A 1 180 ? 3.039 -0.153 -1.955 1.00 98.38 180 ALA A N 1
ATOM 1406 C CA . ALA A 1 180 ? 4.069 0.871 -2.031 1.00 98.38 180 ALA A CA 1
ATOM 1407 C C . ALA A 1 180 ? 3.772 1.881 -3.147 1.00 98.38 180 ALA A C 1
ATOM 1409 O O . ALA A 1 180 ? 3.360 1.519 -4.252 1.00 98.38 180 ALA A O 1
ATOM 1410 N N . LEU A 1 181 ? 3.997 3.158 -2.837 1.00 98.38 181 LEU A N 1
ATOM 1411 C CA . LEU A 1 181 ? 3.997 4.272 -3.789 1.00 98.38 181 LEU A CA 1
ATOM 1412 C C . LEU A 1 181 ? 5.375 4.946 -3.764 1.00 98.38 181 LEU A C 1
ATOM 1414 O O . LEU A 1 181 ? 6.020 4.940 -2.716 1.00 98.38 181 LEU A O 1
ATOM 1418 N N . PRO A 1 182 ? 5.864 5.530 -4.875 1.00 97.06 182 PRO A N 1
ATOM 1419 C CA . PRO A 1 182 ? 7.274 5.902 -5.028 1.00 97.06 182 PRO A CA 1
ATOM 1420 C C . PRO A 1 182 ? 7.615 7.228 -4.332 1.00 97.06 182 PRO A C 1
ATOM 1422 O O . PRO A 1 182 ? 8.152 8.157 -4.938 1.00 97.06 182 PRO A O 1
ATOM 1425 N N . TYR A 1 183 ? 7.292 7.334 -3.043 1.00 97.94 183 TYR A N 1
ATOM 1426 C CA . TYR A 1 183 ? 7.553 8.484 -2.194 1.00 97.94 183 TYR A CA 1
ATOM 1427 C C . TYR A 1 183 ? 7.755 8.074 -0.730 1.00 97.94 183 TYR A C 1
ATOM 1429 O O . TYR A 1 183 ? 6.944 7.353 -0.163 1.00 97.94 183 TYR A O 1
ATOM 1437 N N . ASN A 1 184 ? 8.820 8.571 -0.107 1.00 97.44 184 ASN A N 1
ATOM 1438 C CA . ASN A 1 184 ? 9.064 8.471 1.325 1.00 97.44 184 ASN A CA 1
ATOM 1439 C C . ASN A 1 184 ? 9.182 9.885 1.892 1.00 97.44 184 ASN A C 1
ATOM 1441 O O . ASN A 1 184 ? 10.085 10.627 1.513 1.00 97.44 184 ASN A O 1
ATOM 1445 N N . ASP A 1 185 ? 8.299 10.247 2.817 1.00 97.44 185 ASP A N 1
ATOM 1446 C CA . ASP A 1 185 ? 8.263 11.574 3.428 1.00 97.44 185 ASP A CA 1
ATOM 1447 C C . ASP A 1 185 ? 9.338 11.789 4.504 1.00 97.44 185 ASP A C 1
ATOM 1449 O O . ASP A 1 185 ? 9.522 12.915 4.973 1.00 97.44 185 ASP A O 1
ATOM 1453 N N . LYS A 1 186 ? 10.064 10.738 4.901 1.00 95.94 186 LYS A N 1
ATOM 1454 C CA . LYS A 1 186 ? 11.155 10.825 5.876 1.00 95.94 186 LYS A CA 1
ATOM 1455 C C . LYS A 1 186 ? 12.475 11.228 5.225 1.00 95.94 186 LYS A C 1
ATOM 1457 O O . LYS A 1 186 ? 12.821 10.797 4.124 1.00 95.94 186 LYS A O 1
ATOM 1462 N N . ALA A 1 187 ? 13.251 12.001 5.976 1.00 92.19 187 ALA A N 1
ATOM 1463 C CA . ALA A 1 187 ? 14.666 12.249 5.724 1.00 92.19 187 ALA A CA 1
ATOM 1464 C C . ALA A 1 187 ? 15.520 11.585 6.821 1.00 92.19 187 ALA A C 1
ATOM 1466 O O . ALA A 1 187 ? 14.988 10.951 7.735 1.00 92.19 187 ALA A O 1
ATOM 1467 N N . HIS A 1 188 ? 16.850 11.723 6.742 1.00 86.38 188 HIS A N 1
ATOM 1468 C CA . HIS A 1 188 ? 17.750 11.251 7.804 1.00 86.38 188 HIS A CA 1
ATOM 1469 C C . HIS A 1 188 ? 17.383 11.869 9.163 1.00 86.38 188 HIS A C 1
ATOM 1471 O O . HIS A 1 188 ? 17.350 11.180 10.181 1.00 86.38 188 HIS A O 1
ATOM 1477 N N . THR A 1 189 ? 17.029 13.155 9.149 1.00 87.75 189 THR A N 1
ATOM 1478 C CA . THR A 1 189 ? 16.463 13.892 10.276 1.00 87.75 189 THR A CA 1
ATOM 1479 C C . THR A 1 189 ? 15.148 14.537 9.843 1.00 87.75 189 THR A C 1
ATOM 1481 O O . THR A 1 189 ? 15.084 15.230 8.833 1.00 87.75 189 THR A O 1
ATOM 1484 N N . GLY A 1 190 ? 14.072 14.300 10.596 1.00 94.75 190 GLY A N 1
ATOM 1485 C CA . GLY A 1 190 ? 12.770 14.902 10.306 1.00 94.75 190 GLY A CA 1
ATOM 1486 C C . GLY A 1 190 ? 12.116 14.390 9.016 1.00 94.75 190 GLY A C 1
ATOM 1487 O O . GLY A 1 190 ? 12.113 13.190 8.726 1.00 94.75 190 GLY A O 1
ATOM 1488 N N . HIS A 1 191 ? 11.525 15.321 8.272 1.00 97.06 191 HIS A N 1
ATOM 1489 C CA . HIS A 1 191 ? 10.829 15.067 7.013 1.00 97.06 191 HIS A CA 1
ATOM 1490 C C . HIS A 1 191 ? 11.597 15.647 5.838 1.00 97.06 191 HIS A C 1
ATOM 1492 O O . HIS A 1 191 ? 12.417 16.552 5.997 1.00 97.06 191 HIS A O 1
ATOM 1498 N N . ARG A 1 192 ? 11.292 15.153 4.641 1.00 96.06 192 ARG A N 1
ATOM 1499 C CA . ARG A 1 192 ? 11.780 15.785 3.422 1.00 96.06 192 ARG A CA 1
ATOM 1500 C C . ARG A 1 192 ? 11.252 17.224 3.301 1.00 96.06 192 ARG A C 1
ATOM 1502 O O . ARG A 1 192 ? 10.103 17.463 3.679 1.00 96.06 192 ARG A O 1
ATOM 1509 N N . PRO A 1 193 ? 12.047 18.173 2.769 1.00 96.19 193 PRO A N 1
ATOM 1510 C CA . PRO A 1 193 ? 11.670 19.589 2.725 1.00 96.19 193 PRO A CA 1
ATOM 1511 C C . PRO A 1 193 ? 10.352 19.868 1.999 1.00 96.19 193 PRO A C 1
ATOM 1513 O O . PRO A 1 193 ? 9.628 20.786 2.372 1.00 96.19 193 PRO A O 1
ATOM 1516 N N . GLU A 1 194 ? 10.022 19.080 0.977 1.00 97.62 194 GLU A N 1
ATOM 1517 C CA . GLU A 1 194 ? 8.785 19.229 0.217 1.00 97.62 194 GLU A CA 1
ATOM 1518 C C . GLU A 1 194 ? 7.553 18.665 0.935 1.00 97.62 194 GLU A C 1
ATOM 1520 O O . GLU A 1 194 ? 6.441 19.109 0.650 1.00 97.62 194 GLU A O 1
ATOM 1525 N N . ALA A 1 195 ? 7.720 17.719 1.869 1.00 97.56 195 ALA A N 1
ATOM 1526 C CA . ALA A 1 195 ? 6.610 16.973 2.466 1.00 97.56 195 ALA A CA 1
ATOM 1527 C C . ALA A 1 195 ? 5.518 17.879 3.076 1.00 97.56 195 ALA A C 1
ATOM 1529 O O . ALA A 1 195 ? 4.347 17.661 2.752 1.00 97.56 195 ALA A O 1
ATOM 1530 N N . PRO A 1 196 ? 5.844 18.944 3.847 1.00 97.12 196 PRO A N 1
ATOM 1531 C CA . PRO A 1 196 ? 4.835 19.859 4.388 1.00 97.12 196 PRO A CA 1
ATOM 1532 C C . PRO A 1 196 ? 4.026 20.624 3.333 1.00 97.12 196 PRO A C 1
ATOM 1534 O O . PRO A 1 196 ? 2.935 21.103 3.637 1.00 97.12 196 PRO A O 1
ATOM 1537 N N . GLY A 1 197 ? 4.570 20.782 2.122 1.00 97.44 197 GLY A N 1
ATOM 1538 C CA . GLY A 1 197 ? 3.925 21.495 1.020 1.00 97.44 197 GLY A CA 1
ATOM 1539 C C . GLY A 1 197 ? 3.159 20.592 0.053 1.00 97.44 197 GLY A C 1
ATOM 1540 O O . GLY A 1 197 ? 2.226 21.067 -0.590 1.00 97.44 197 GLY A O 1
ATOM 1541 N N . VAL A 1 198 ? 3.536 19.311 -0.064 1.00 97.25 198 VAL A N 1
ATOM 1542 C CA . VAL A 1 198 ? 2.995 18.406 -1.099 1.00 97.25 198 VAL A CA 1
ATOM 1543 C C . VAL A 1 198 ? 2.101 17.296 -0.553 1.00 97.25 198 VAL A C 1
ATOM 1545 O O . VAL A 1 198 ? 1.238 16.818 -1.285 1.00 97.25 198 VAL A O 1
ATOM 1548 N N . VAL A 1 199 ? 2.275 16.876 0.706 1.00 97.88 199 VAL A N 1
ATOM 1549 C CA . VAL A 1 199 ? 1.442 15.828 1.314 1.00 97.88 199 VAL A CA 1
ATOM 1550 C C . VAL A 1 199 ? 0.116 16.461 1.769 1.00 97.88 199 VAL A C 1
ATOM 1552 O O . VAL A 1 199 ? 0.126 17.285 2.687 1.00 97.88 199 VAL A O 1
ATOM 1555 N N . PRO A 1 200 ? -1.044 16.086 1.191 1.00 96.81 200 PRO A N 1
ATOM 1556 C CA . PRO A 1 200 ? -2.299 16.822 1.397 1.00 96.81 200 PRO A CA 1
ATOM 1557 C C . PRO A 1 200 ? -2.847 16.810 2.828 1.00 96.81 200 PRO A C 1
ATOM 1559 O O . PRO A 1 200 ? -3.754 17.577 3.133 1.00 96.81 200 PRO A O 1
ATOM 1562 N N . TRP A 1 201 ? -2.351 15.902 3.667 1.00 97.44 201 TRP A N 1
ATOM 1563 C CA . TRP A 1 201 ? -2.759 15.707 5.060 1.00 97.44 201 TRP A CA 1
ATOM 1564 C C . TRP A 1 201 ? -1.591 15.891 6.037 1.00 97.44 201 TRP A C 1
ATOM 1566 O O . TRP A 1 201 ? -1.638 15.392 7.162 1.00 97.44 201 TRP A O 1
ATOM 1576 N N . PHE A 1 202 ? -0.493 16.524 5.602 1.00 97.50 202 PHE A N 1
ATOM 1577 C CA . PHE A 1 202 ? 0.728 16.597 6.405 1.00 97.50 202 PHE A CA 1
ATOM 1578 C C . PHE A 1 202 ? 0.462 17.191 7.788 1.00 97.50 202 PHE A C 1
ATOM 1580 O O . PHE A 1 202 ? 0.883 16.631 8.794 1.00 97.50 202 PHE A O 1
ATOM 1587 N N . LYS A 1 203 ? -0.256 18.319 7.836 1.00 97.12 203 LYS A N 1
ATOM 1588 C CA . LYS A 1 203 ? -0.513 19.062 9.075 1.00 97.12 203 LYS A CA 1
ATOM 1589 C C . LYS A 1 203 ? -1.364 18.251 10.046 1.00 97.12 203 LYS A C 1
ATOM 1591 O O . LYS A 1 203 ? -1.091 18.255 11.238 1.00 97.12 203 LYS A O 1
ATOM 1596 N N . GLU A 1 204 ? -2.368 17.554 9.530 1.00 96.31 204 GLU A N 1
ATOM 1597 C CA . GLU A 1 204 ? -3.292 16.734 10.306 1.00 96.31 204 GLU A CA 1
ATOM 1598 C C . GLU A 1 204 ? -2.635 15.446 10.815 1.00 96.31 204 GLU A C 1
ATOM 1600 O O . GLU A 1 204 ? -2.971 14.970 11.897 1.00 96.31 204 GLU A O 1
ATOM 1605 N N . ALA A 1 205 ? -1.704 14.878 10.045 1.00 96.50 205 ALA A N 1
ATOM 1606 C CA . ALA A 1 205 ? -1.030 13.625 10.375 1.00 96.50 205 ALA A CA 1
ATOM 1607 C C . ALA A 1 205 ? 0.299 13.804 11.129 1.00 96.50 205 ALA A C 1
ATOM 1609 O O . ALA A 1 205 ? 0.876 12.810 11.572 1.00 96.50 205 ALA A O 1
ATOM 1610 N N . TYR A 1 206 ? 0.813 15.029 11.268 1.00 97.12 206 TYR A N 1
ATOM 1611 C CA . TYR A 1 206 ? 2.110 15.285 11.890 1.00 97.12 206 TYR A CA 1
ATOM 1612 C C . TYR A 1 206 ? 2.111 14.914 13.379 1.00 97.12 206 TYR A C 1
ATOM 1614 O O . TYR A 1 206 ? 1.348 15.460 14.174 1.00 97.12 206 TYR A O 1
ATOM 1622 N N . GLN A 1 207 ? 3.017 14.015 13.769 1.00 96.19 207 GLN A N 1
ATOM 1623 C CA . GLN A 1 207 ? 3.169 13.550 15.157 1.00 96.19 207 GLN A CA 1
ATOM 1624 C C . GLN A 1 207 ? 4.552 13.848 15.750 1.00 96.19 207 GLN A C 1
ATOM 1626 O O . GLN A 1 207 ? 4.830 13.493 16.892 1.00 96.19 207 GLN A O 1
ATOM 1631 N N . GLY A 1 208 ? 5.425 14.507 14.991 1.00 94.12 208 GLY A N 1
ATOM 1632 C CA . GLY A 1 208 ? 6.788 14.811 15.402 1.00 94.12 208 GLY A CA 1
ATOM 1633 C C . GLY A 1 208 ? 7.809 14.487 14.317 1.00 94.12 208 GLY A C 1
ATOM 1634 O O . GLY A 1 208 ? 7.477 13.892 13.290 1.00 94.12 208 GLY A O 1
ATOM 1635 N N . PRO A 1 209 ? 9.074 14.876 14.532 1.00 90.44 209 PRO A N 1
ATOM 1636 C CA . PRO A 1 209 ? 10.122 14.667 13.549 1.00 90.44 209 PRO A CA 1
ATOM 1637 C C . PRO A 1 209 ? 10.344 13.173 13.288 1.00 90.44 209 PRO A C 1
ATOM 1639 O O . PRO A 1 209 ? 10.409 12.368 14.214 1.00 90.44 209 PRO A O 1
ATOM 1642 N N . ALA A 1 210 ? 10.523 12.819 12.014 1.00 84.81 210 ALA A N 1
ATOM 1643 C CA . ALA A 1 210 ? 10.840 11.466 11.553 1.00 84.81 210 ALA A CA 1
ATOM 1644 C C . ALA A 1 210 ? 9.761 10.397 11.847 1.00 84.81 210 ALA A C 1
ATOM 1646 O O . ALA A 1 210 ? 10.034 9.199 11.689 1.00 84.81 210 ALA A O 1
ATOM 1647 N N . ILE A 1 211 ? 8.537 10.802 12.201 1.00 94.69 211 ILE A N 1
ATOM 1648 C CA . ILE A 1 211 ? 7.348 9.940 12.201 1.00 94.69 211 ILE A CA 1
ATOM 1649 C C . ILE A 1 211 ? 6.622 10.173 10.883 1.00 94.69 211 ILE A C 1
ATOM 1651 O O . ILE A 1 211 ? 6.198 11.289 10.621 1.00 94.69 211 ILE A O 1
ATOM 1655 N N . SER A 1 212 ? 6.505 9.146 10.040 1.00 97.50 212 SER A N 1
ATOM 1656 C CA . SER A 1 212 ? 5.894 9.305 8.716 1.00 97.50 212 SER A CA 1
ATOM 1657 C C . SER A 1 212 ? 4.441 9.770 8.808 1.00 97.50 212 SER A C 1
ATOM 1659 O O . SER A 1 212 ? 3.658 9.257 9.601 1.00 97.50 212 SER A O 1
ATOM 1661 N N . THR A 1 213 ? 4.087 10.703 7.935 1.00 97.94 213 THR A N 1
ATOM 1662 C CA . THR A 1 213 ? 2.717 11.134 7.640 1.00 97.94 213 THR A CA 1
ATOM 1663 C C . THR A 1 213 ? 2.071 10.300 6.526 1.00 97.94 213 THR A C 1
ATOM 1665 O O . THR A 1 213 ? 0.869 10.411 6.293 1.00 97.94 213 THR A O 1
ATOM 1668 N N . CYS A 1 214 ? 2.852 9.484 5.810 1.00 98.25 214 CYS A N 1
ATOM 1669 C CA . CYS A 1 214 ? 2.397 8.661 4.685 1.00 98.25 214 CYS A CA 1
ATOM 1670 C C . CYS A 1 214 ? 2.037 7.229 5.094 1.00 98.25 214 CYS A C 1
ATOM 1672 O O . CYS A 1 214 ? 1.083 6.674 4.549 1.00 98.25 214 CYS A O 1
ATOM 1674 N N . LYS A 1 215 ? 2.772 6.651 6.054 1.00 98.19 215 LYS A N 1
ATOM 1675 C CA . LYS A 1 215 ? 2.527 5.294 6.560 1.00 98.19 215 LYS A CA 1
ATOM 1676 C C . LYS A 1 215 ? 1.078 5.129 7.054 1.00 98.19 215 LYS A C 1
ATOM 1678 O O . LYS A 1 215 ? 0.499 6.063 7.607 1.00 98.19 215 LYS A O 1
ATOM 1683 N N . ASP A 1 216 ? 0.507 3.939 6.858 1.00 97.62 216 ASP A N 1
ATOM 1684 C CA . ASP A 1 216 ? -0.838 3.517 7.288 1.00 97.62 216 ASP A CA 1
ATOM 1685 C C . ASP A 1 216 ? -2.006 4.240 6.578 1.00 97.62 216 ASP A C 1
ATOM 1687 O O . ASP A 1 216 ? -3.178 3.970 6.867 1.00 97.62 216 ASP A O 1
ATOM 1691 N N . ARG A 1 217 ? -1.727 5.140 5.621 1.00 98.25 217 ARG A N 1
ATOM 1692 C CA . ARG A 1 217 ? -2.761 5.769 4.781 1.00 98.25 217 ARG A CA 1
ATOM 1693 C C . ARG A 1 217 ? -3.375 4.746 3.833 1.00 98.25 217 ARG A C 1
ATOM 1695 O O . ARG A 1 217 ? -2.700 3.836 3.364 1.00 98.25 217 ARG A O 1
ATOM 1702 N N . TRP A 1 218 ? -4.653 4.920 3.519 1.00 98.62 218 TRP A N 1
ATOM 1703 C CA . TRP A 1 218 ? -5.387 4.000 2.658 1.00 98.62 218 TRP A CA 1
ATOM 1704 C C . TRP A 1 218 ? -5.411 4.472 1.205 1.00 98.62 218 TRP A C 1
ATOM 1706 O O . TRP A 1 218 ? -5.581 5.661 0.914 1.00 98.62 218 TRP A O 1
ATOM 1716 N N . ILE A 1 219 ? -5.309 3.511 0.290 1.00 98.81 219 ILE A N 1
ATOM 1717 C CA . ILE A 1 219 ? -5.643 3.702 -1.119 1.00 98.81 219 ILE A CA 1
ATOM 1718 C C . ILE A 1 219 ? -6.735 2.727 -1.544 1.00 98.81 219 ILE A C 1
ATOM 1720 O O . ILE A 1 219 ? -6.799 1.596 -1.064 1.00 98.81 219 ILE A O 1
ATOM 1724 N N . ALA A 1 220 ? -7.579 3.169 -2.470 1.00 98.81 220 ALA A N 1
ATOM 1725 C CA . ALA A 1 220 ? -8.436 2.290 -3.249 1.00 98.81 220 ALA A CA 1
ATOM 1726 C C . ALA A 1 220 ? -7.706 1.922 -4.541 1.00 98.81 220 ALA A C 1
ATOM 1728 O O . ALA A 1 220 ? -7.159 2.802 -5.206 1.00 98.81 220 ALA A O 1
ATOM 1729 N N . ILE A 1 221 ? -7.727 0.644 -4.907 1.00 98.88 221 ILE A N 1
ATOM 1730 C CA . ILE A 1 221 ? -7.130 0.102 -6.129 1.00 98.88 221 ILE A CA 1
ATOM 1731 C C . ILE A 1 221 ? -8.225 -0.659 -6.864 1.00 98.88 221 ILE A C 1
ATOM 1733 O O . ILE A 1 221 ? -8.926 -1.468 -6.254 1.00 98.88 221 ILE A O 1
ATOM 1737 N N . ARG A 1 222 ? -8.389 -0.429 -8.165 1.00 98.50 222 ARG A N 1
ATOM 1738 C CA . ARG A 1 222 ? -9.407 -1.126 -8.958 1.00 98.50 222 ARG A CA 1
ATOM 1739 C C . ARG A 1 222 ? -8.855 -1.712 -10.249 1.00 98.50 222 ARG A C 1
ATOM 1741 O O . ARG A 1 222 ? -7.999 -1.119 -10.906 1.00 98.50 222 ARG A O 1
ATOM 1748 N N . LYS A 1 223 ? -9.423 -2.856 -10.627 1.00 98.12 223 LYS A N 1
ATOM 1749 C CA . LYS A 1 223 ? -9.241 -3.511 -11.924 1.00 98.12 223 LYS A CA 1
ATOM 1750 C C . LYS A 1 223 ? -10.586 -4.06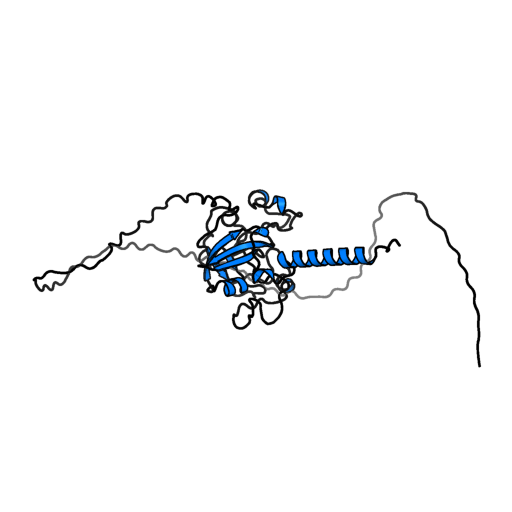4 -12.384 1.00 98.12 223 LYS A C 1
ATOM 1752 O O . LYS A 1 223 ? -11.220 -4.844 -11.673 1.00 98.12 223 LYS A O 1
ATOM 1757 N N . GLY A 1 224 ? -11.029 -3.649 -13.570 1.00 95.81 224 GLY A N 1
ATOM 1758 C CA . GLY A 1 224 ? -12.362 -3.987 -14.068 1.00 95.81 224 GLY A CA 1
ATOM 1759 C C . GLY A 1 224 ? -13.454 -3.516 -13.103 1.00 95.81 224 GLY A C 1
ATOM 1760 O O . GLY A 1 224 ? -13.512 -2.341 -12.751 1.00 95.81 224 GLY A O 1
ATOM 1761 N N . ASN A 1 225 ? -14.301 -4.442 -12.657 1.00 95.94 225 ASN A N 1
ATOM 1762 C CA . ASN A 1 225 ? -15.401 -4.189 -11.722 1.00 95.94 225 ASN A CA 1
ATOM 1763 C C . ASN A 1 225 ? -15.044 -4.447 -10.245 1.00 95.94 225 ASN A C 1
ATOM 1765 O O . ASN A 1 225 ? -15.927 -4.379 -9.392 1.00 95.94 225 ASN A O 1
ATOM 1769 N N . ARG A 1 226 ? -13.782 -4.768 -9.927 1.00 98.06 226 ARG A N 1
ATOM 1770 C CA . ARG A 1 226 ? -13.341 -5.076 -8.560 1.00 98.06 226 ARG A CA 1
ATOM 1771 C C . ARG A 1 226 ? -12.517 -3.930 -7.993 1.00 98.06 226 ARG A C 1
ATOM 1773 O O . ARG A 1 226 ? -11.620 -3.423 -8.664 1.00 98.06 226 ARG A O 1
ATOM 1780 N N . THR A 1 227 ? -12.790 -3.588 -6.736 1.00 98.69 227 THR A N 1
ATOM 1781 C CA . THR A 1 227 ? -12.046 -2.592 -5.959 1.00 98.69 227 THR A CA 1
ATOM 1782 C C . THR A 1 227 ? -11.582 -3.222 -4.654 1.00 98.69 227 THR A C 1
ATOM 1784 O O . THR A 1 227 ? -12.356 -3.898 -3.980 1.00 98.69 227 THR A O 1
ATOM 1787 N N . VAL A 1 228 ? -10.325 -2.989 -4.302 1.00 98.88 228 VAL A N 1
ATOM 1788 C CA . VAL A 1 228 ? -9.696 -3.412 -3.051 1.00 98.88 228 VAL A CA 1
ATOM 1789 C C . VAL A 1 228 ? -9.079 -2.201 -2.370 1.00 98.88 228 VAL A C 1
ATOM 1791 O O . VAL A 1 228 ? -8.748 -1.214 -3.028 1.00 98.88 228 VAL A O 1
ATOM 1794 N N . TYR A 1 229 ? -8.919 -2.280 -1.056 1.00 98.88 229 TYR A N 1
ATOM 1795 C CA . TYR A 1 229 ? -8.326 -1.220 -0.257 1.00 98.88 229 TYR A CA 1
ATOM 1796 C C . TYR A 1 229 ? -7.070 -1.746 0.423 1.00 98.88 229 TYR A C 1
ATOM 1798 O O . TYR A 1 229 ? -7.076 -2.855 0.956 1.00 98.88 229 TYR A O 1
ATOM 1806 N N . ALA A 1 230 ? -5.997 -0.964 0.377 1.00 98.88 230 ALA A N 1
ATOM 1807 C CA . ALA A 1 230 ? -4.695 -1.345 0.910 1.00 98.88 230 ALA A CA 1
ATOM 1808 C C . ALA A 1 230 ? -4.075 -0.199 1.714 1.00 98.88 230 ALA A C 1
ATOM 1810 O O . ALA A 1 230 ? -4.298 0.973 1.398 1.00 98.88 230 ALA A O 1
ATOM 1811 N N . GLN A 1 231 ? -3.304 -0.549 2.743 1.00 98.69 231 GLN A N 1
ATOM 1812 C CA . GLN A 1 231 ? -2.521 0.405 3.523 1.00 98.69 231 GLN A CA 1
ATOM 1813 C C . GLN A 1 231 ? -1.162 0.665 2.868 1.00 98.69 231 GLN A C 1
ATOM 1815 O O . GLN A 1 231 ? -0.500 -0.242 2.365 1.00 98.69 231 GLN A O 1
ATOM 1820 N N . TRP A 1 232 ? -0.737 1.921 2.873 1.00 98.75 232 TRP A N 1
ATOM 1821 C CA . TRP A 1 232 ? 0.555 2.331 2.355 1.00 98.75 232 TRP A CA 1
ATOM 1822 C C . TRP A 1 232 ? 1.648 2.033 3.388 1.00 98.75 232 TRP A C 1
ATOM 1824 O O . TRP A 1 232 ? 1.757 2.717 4.405 1.00 98.75 232 TRP A O 1
ATOM 1834 N N . GLU A 1 233 ? 2.451 0.998 3.126 1.00 98.44 233 GLU A N 1
ATOM 1835 C CA . GLU A 1 233 ? 3.408 0.447 4.103 1.00 98.44 233 GLU A CA 1
ATOM 1836 C C . GLU A 1 233 ? 4.874 0.502 3.653 1.00 98.44 233 GLU A C 1
ATOM 1838 O O . GLU A 1 233 ? 5.770 0.287 4.475 1.00 98.44 233 GLU A O 1
ATOM 1843 N N . ASP A 1 234 ? 5.137 0.846 2.387 1.00 97.75 234 ASP A N 1
ATOM 1844 C CA . ASP A 1 234 ? 6.497 1.074 1.891 1.00 97.75 234 ASP A CA 1
ATOM 1845 C C . ASP A 1 234 ? 6.586 2.156 0.797 1.00 97.75 234 ASP A C 1
ATOM 1847 O O . ASP A 1 234 ? 5.574 2.611 0.263 1.00 97.75 234 ASP A O 1
ATOM 1851 N N . ALA A 1 235 ? 7.803 2.565 0.435 1.00 96.44 235 ALA A N 1
ATOM 1852 C CA . ALA A 1 235 ? 8.076 3.460 -0.678 1.00 96.44 235 ALA A CA 1
ATOM 1853 C C . ALA A 1 235 ? 8.790 2.741 -1.830 1.00 96.44 235 ALA A C 1
ATOM 1855 O O . ALA A 1 235 ? 9.862 2.166 -1.672 1.00 96.44 235 ALA A O 1
ATOM 1856 N N . GLY A 1 236 ? 8.205 2.845 -3.016 1.00 92.56 236 GLY A N 1
ATOM 1857 C CA . GLY A 1 236 ? 8.615 2.154 -4.238 1.00 92.56 236 GLY A CA 1
ATOM 1858 C C . GLY A 1 236 ? 7.471 2.201 -5.255 1.00 92.56 236 GLY A C 1
ATOM 1859 O O . GLY A 1 236 ? 6.394 2.683 -4.916 1.00 92.56 236 GLY A O 1
ATOM 1860 N N . PRO A 1 237 ? 7.642 1.763 -6.506 1.00 89.81 237 PRO A N 1
ATOM 1861 C CA . PRO A 1 237 ? 8.760 0.982 -7.038 1.00 89.81 237 PRO A CA 1
ATOM 1862 C C . PRO A 1 237 ? 9.964 1.835 -7.494 1.00 89.81 237 PRO A C 1
ATOM 1864 O O . PRO A 1 237 ? 9.804 2.961 -7.967 1.00 89.81 237 PRO A O 1
ATOM 1867 N N . PHE A 1 238 ? 11.178 1.270 -7.403 1.00 85.12 238 PHE A N 1
ATOM 1868 C CA . PHE A 1 238 ? 12.487 1.765 -7.910 1.00 85.12 238 PHE A CA 1
ATOM 1869 C C . PHE A 1 238 ? 13.006 3.124 -7.421 1.00 85.12 238 PHE A C 1
ATOM 1871 O O . PHE A 1 238 ? 14.179 3.438 -7.620 1.00 85.12 238 PHE A O 1
ATOM 1878 N N . ARG A 1 239 ? 12.161 3.951 -6.812 1.00 89.75 239 ARG A N 1
ATOM 1879 C CA . ARG A 1 239 ? 12.525 5.252 -6.255 1.00 89.75 239 ARG A CA 1
ATOM 1880 C C . ARG A 1 239 ? 11.547 5.656 -5.164 1.00 89.75 239 ARG A C 1
ATOM 1882 O O . ARG A 1 239 ? 10.430 5.154 -5.101 1.00 89.75 239 ARG A O 1
ATOM 1889 N N . THR A 1 240 ? 11.958 6.605 -4.333 1.00 94.56 240 THR A N 1
ATOM 1890 C CA . THR A 1 240 ? 11.204 7.006 -3.136 1.00 94.56 240 THR A CA 1
ATOM 1891 C C . THR A 1 240 ? 11.044 8.524 -3.028 1.00 94.56 240 THR A C 1
ATOM 1893 O O . THR A 1 240 ? 10.896 9.062 -1.934 1.00 94.56 240 THR A O 1
ATOM 1896 N N . ASP A 1 241 ? 11.158 9.249 -4.137 1.00 95.56 241 ASP A N 1
ATOM 1897 C CA . ASP A 1 241 ? 11.224 10.714 -4.183 1.00 95.56 241 ASP A CA 1
ATOM 1898 C C . ASP A 1 241 ? 10.253 11.339 -5.203 1.00 95.56 241 ASP A C 1
ATOM 1900 O O . ASP A 1 241 ? 10.309 12.540 -5.457 1.00 95.56 241 ASP A O 1
ATOM 1904 N N . HIS A 1 242 ? 9.354 10.555 -5.807 1.00 96.81 242 HIS A N 1
ATOM 1905 C CA . HIS A 1 242 ? 8.505 10.992 -6.919 1.00 96.81 242 HIS A CA 1
ATOM 1906 C C . HIS A 1 242 ? 7.153 11.556 -6.467 1.00 96.81 242 HIS A C 1
ATOM 1908 O O . HIS A 1 242 ? 6.084 11.109 -6.889 1.00 96.81 242 HIS A O 1
ATOM 1914 N N . TRP A 1 243 ? 7.195 12.587 -5.628 1.00 97.38 243 TRP A N 1
ATOM 1915 C CA . TRP A 1 243 ? 5.995 13.253 -5.114 1.00 97.38 243 TRP A CA 1
ATOM 1916 C C . TRP A 1 243 ? 5.131 13.889 -6.214 1.00 97.38 243 TRP A C 1
ATOM 1918 O O . TRP A 1 243 ? 3.912 13.944 -6.070 1.00 97.38 243 TRP A O 1
ATOM 1928 N N . GLN A 1 244 ? 5.723 14.321 -7.334 1.00 97.75 244 GLN A N 1
ATOM 1929 C CA . GLN A 1 244 ? 4.989 14.913 -8.460 1.00 97.75 244 GLN A CA 1
ATOM 1930 C C . GLN A 1 244 ? 4.025 13.919 -9.109 1.00 97.75 244 GLN A C 1
ATOM 1932 O O . GLN A 1 244 ? 2.965 14.310 -9.597 1.00 97.75 244 GLN A O 1
ATOM 1937 N N . TYR A 1 245 ? 4.379 12.633 -9.110 1.00 97.50 245 TYR A N 1
ATOM 1938 C CA . TYR A 1 245 ? 3.458 11.578 -9.504 1.00 97.50 245 TYR A CA 1
ATOM 1939 C C . TYR A 1 245 ? 2.512 11.255 -8.358 1.00 97.50 245 TYR A C 1
ATOM 1941 O O . TYR A 1 245 ? 1.313 11.246 -8.587 1.00 97.50 245 TYR A O 1
ATOM 1949 N N . VAL A 1 246 ? 3.008 11.014 -7.139 1.00 98.06 246 VAL A N 1
ATOM 1950 C CA . VAL A 1 246 ? 2.173 10.524 -6.027 1.00 98.06 246 VAL A CA 1
ATOM 1951 C C . VAL A 1 246 ? 1.075 11.526 -5.646 1.00 98.06 246 VAL A C 1
ATOM 1953 O O . VAL A 1 246 ? -0.098 11.158 -5.606 1.00 98.06 246 VAL A O 1
ATOM 1956 N N . PHE A 1 247 ? 1.416 12.801 -5.464 1.00 97.62 247 PHE A N 1
ATOM 1957 C CA . PHE A 1 247 ? 0.479 13.857 -5.054 1.00 97.62 247 PHE A CA 1
ATOM 1958 C C . PHE A 1 247 ? 0.105 14.824 -6.180 1.00 97.62 247 PHE A C 1
ATOM 1960 O O . PHE A 1 247 ? -0.925 15.486 -6.092 1.00 97.62 247 PHE A O 1
ATOM 1967 N N . GLY A 1 248 ? 0.908 14.898 -7.244 1.00 95.31 248 GLY A N 1
ATOM 1968 C CA . GLY A 1 248 ? 0.629 15.732 -8.414 1.00 95.31 248 GLY A CA 1
ATOM 1969 C C . GLY A 1 248 ? -0.009 14.968 -9.579 1.00 95.31 248 GLY A C 1
ATOM 1970 O O . GLY A 1 248 ? -0.623 13.912 -9.409 1.00 95.31 248 GLY A O 1
ATOM 1971 N N . ASN A 1 249 ? 0.148 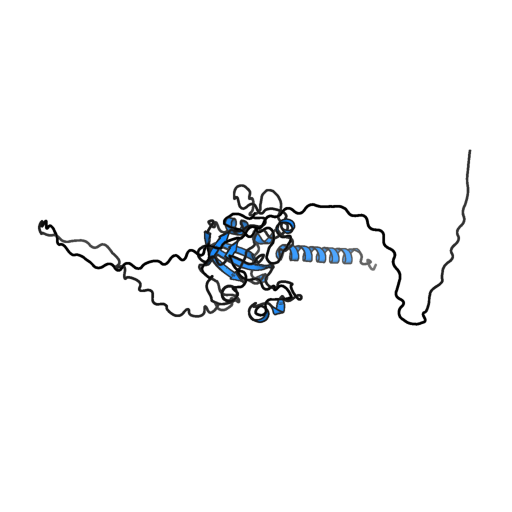15.522 -10.783 1.00 94.31 249 ASN A N 1
ATOM 1972 C CA . ASN A 1 249 ? -0.467 15.022 -12.020 1.00 94.31 249 ASN A CA 1
ATOM 1973 C C . ASN A 1 249 ? 0.519 14.305 -12.959 1.00 94.31 249 ASN A C 1
ATOM 1975 O O . ASN A 1 249 ? 0.138 13.943 -14.072 1.00 94.31 249 ASN A O 1
ATOM 1979 N N . GLU A 1 250 ? 1.780 14.115 -12.555 1.00 96.12 250 GLU A N 1
ATOM 1980 C CA . GLU A 1 250 ? 2.741 13.389 -13.390 1.00 96.12 250 GLU A CA 1
ATOM 1981 C C . GLU A 1 250 ? 2.370 11.906 -13.531 1.00 96.12 250 GLU A C 1
ATOM 1983 O O . GLU A 1 250 ? 1.563 11.358 -12.782 1.00 96.12 250 GLU A O 1
ATOM 1988 N N . ARG A 1 251 ? 2.990 11.243 -14.508 1.00 95.94 251 ARG A N 1
ATOM 1989 C CA . ARG A 1 251 ? 2.967 9.785 -14.670 1.00 95.94 251 ARG A CA 1
ATOM 1990 C C . ARG A 1 251 ? 4.176 9.163 -13.964 1.00 95.94 251 ARG A C 1
ATOM 1992 O O . ARG A 1 251 ? 5.181 9.858 -13.803 1.00 95.94 251 ARG A O 1
ATOM 1999 N N . PRO A 1 252 ? 4.128 7.871 -13.589 1.00 94.88 252 PRO A N 1
ATOM 2000 C CA . PRO A 1 252 ? 5.327 7.163 -13.149 1.00 94.88 252 PRO A CA 1
ATOM 2001 C C . PRO A 1 252 ? 6.449 7.309 -14.183 1.00 94.88 252 PRO A C 1
ATOM 2003 O O . PRO A 1 252 ? 6.195 7.249 -15.390 1.00 94.88 252 PRO A O 1
ATOM 2006 N N . LYS A 1 253 ? 7.689 7.513 -13.726 1.00 89.81 253 LYS A N 1
ATOM 2007 C CA . LYS A 1 253 ? 8.840 7.560 -14.641 1.00 89.81 253 LYS A CA 1
ATOM 2008 C C . LYS A 1 253 ? 9.162 6.159 -15.172 1.00 89.81 253 LYS A C 1
ATOM 2010 O O . LYS A 1 253 ? 8.911 5.185 -14.462 1.00 89.81 253 LYS A O 1
ATOM 2015 N N . PRO A 1 254 ? 9.767 6.048 -16.369 1.00 90.56 254 PRO A N 1
ATOM 2016 C CA . PRO A 1 254 ? 10.304 4.783 -16.856 1.00 90.56 254 PRO A CA 1
ATOM 2017 C C . PRO A 1 254 ? 11.209 4.111 -15.815 1.00 90.56 254 PRO A C 1
ATOM 2019 O O . PRO A 1 254 ? 12.005 4.772 -15.149 1.00 90.56 254 PRO A O 1
ATOM 2022 N N . ASN A 1 255 ? 11.070 2.796 -15.677 1.00 86.94 255 ASN A N 1
ATOM 2023 C CA . ASN A 1 255 ? 11.865 1.946 -14.791 1.00 86.94 255 ASN A CA 1
ATOM 2024 C C . ASN A 1 255 ? 11.924 0.517 -15.360 1.00 86.94 255 ASN A C 1
ATOM 2026 O O . ASN A 1 255 ? 11.304 0.246 -16.392 1.00 86.94 255 ASN A O 1
ATOM 2030 N N . LEU A 1 256 ? 12.660 -0.387 -14.701 1.00 83.56 256 LEU A N 1
ATOM 2031 C CA . LEU A 1 256 ? 12.854 -1.770 -15.167 1.00 83.56 256 LEU A CA 1
ATOM 2032 C C . LEU A 1 256 ? 11.525 -2.525 -15.363 1.00 83.56 256 LEU A C 1
ATOM 2034 O O . LEU A 1 256 ? 11.419 -3.335 -16.280 1.00 83.56 256 LEU A O 1
ATOM 2038 N N . ASN A 1 257 ? 10.482 -2.173 -14.605 1.00 84.06 257 ASN A N 1
ATOM 2039 C CA . ASN A 1 257 ? 9.130 -2.718 -14.754 1.00 84.06 257 ASN A CA 1
ATOM 2040 C C . ASN A 1 257 ? 8.235 -1.832 -15.637 1.00 84.06 257 ASN A C 1
ATOM 2042 O O . ASN A 1 257 ? 7.061 -1.628 -15.341 1.00 84.06 257 ASN A O 1
ATOM 2046 N N . LYS A 1 258 ? 8.779 -1.284 -16.732 1.00 86.62 258 LYS A N 1
ATOM 2047 C CA . LYS A 1 258 ? 8.022 -0.547 -17.766 1.00 86.62 258 LYS A CA 1
ATOM 2048 C C . LYS A 1 258 ? 7.234 0.660 -17.230 1.00 86.62 258 LYS A C 1
ATOM 2050 O O . LYS A 1 258 ? 6.166 0.987 -17.740 1.00 86.62 258 LYS A O 1
ATOM 2055 N N . GLY A 1 259 ? 7.769 1.343 -16.219 1.00 88.31 259 GLY A N 1
ATOM 2056 C CA . GLY A 1 259 ? 7.105 2.494 -15.605 1.00 88.31 259 GLY A CA 1
ATOM 2057 C C . GLY A 1 259 ? 6.072 2.101 -14.553 1.00 88.31 259 GLY A C 1
ATOM 2058 O O . GLY A 1 259 ? 5.025 2.741 -14.449 1.00 88.31 259 GLY A O 1
ATOM 2059 N N . ALA A 1 260 ? 6.361 1.054 -13.773 1.00 94.31 260 ALA A N 1
ATOM 2060 C CA . ALA A 1 260 ? 5.585 0.711 -12.587 1.00 94.31 260 ALA A CA 1
ATOM 2061 C C . ALA A 1 260 ? 5.451 1.930 -11.665 1.00 94.31 260 ALA A C 1
ATOM 2063 O O . ALA A 1 260 ? 6.420 2.656 -11.438 1.00 94.31 260 ALA A O 1
ATOM 2064 N N . GLY A 1 261 ? 4.241 2.169 -11.168 1.00 97.25 261 GLY A N 1
ATOM 2065 C CA . GLY A 1 261 ? 3.929 3.287 -10.274 1.00 97.25 261 GLY A CA 1
ATOM 2066 C C . GLY A 1 261 ? 3.217 2.872 -8.994 1.00 97.25 261 GLY A C 1
ATOM 2067 O O . GLY A 1 261 ? 2.829 3.743 -8.217 1.00 97.25 261 GLY A O 1
ATOM 2068 N N . LEU A 1 262 ? 2.993 1.575 -8.814 1.00 98.56 262 LEU A N 1
ATOM 2069 C CA . LEU A 1 262 ? 2.319 0.988 -7.670 1.00 98.56 262 LEU A CA 1
ATOM 2070 C C . LEU A 1 262 ? 2.846 -0.440 -7.502 1.00 98.56 262 LEU A C 1
ATOM 2072 O O . LEU A 1 262 ? 2.766 -1.224 -8.447 1.00 98.56 262 LEU A O 1
ATOM 2076 N N . ASP A 1 263 ? 3.339 -0.772 -6.313 1.00 97.69 263 ASP A N 1
ATOM 2077 C CA . ASP A 1 263 ? 3.543 -2.166 -5.916 1.00 97.69 263 ASP A CA 1
ATOM 2078 C C . ASP A 1 263 ? 2.458 -2.580 -4.928 1.00 97.69 263 ASP A C 1
ATOM 2080 O O . ASP A 1 263 ? 2.066 -1.800 -4.056 1.00 97.69 263 ASP A O 1
ATOM 2084 N N . VAL A 1 264 ? 1.958 -3.806 -5.054 1.00 98.69 264 VAL A N 1
ATOM 2085 C CA . VAL A 1 264 ? 0.878 -4.318 -4.204 1.00 98.69 264 VAL A CA 1
ATOM 2086 C C . VAL A 1 264 ? 1.206 -5.683 -3.621 1.00 98.69 264 VAL A C 1
ATOM 2088 O O . VAL A 1 264 ? 1.928 -6.477 -4.226 1.00 98.69 264 VAL A O 1
ATOM 2091 N N . SER A 1 265 ? 0.649 -5.959 -2.444 1.00 98.69 265 SER A N 1
ATOM 2092 C CA . SER A 1 265 ? 0.854 -7.226 -1.752 1.00 98.69 265 SER A CA 1
ATOM 2093 C C . SER A 1 265 ? 0.256 -8.422 -2.504 1.00 98.69 265 SER A C 1
ATOM 2095 O O . SER A 1 265 ? -0.665 -8.267 -3.322 1.00 98.69 265 SER A O 1
ATOM 2097 N N . PRO A 1 266 ? 0.673 -9.656 -2.171 1.00 98.75 266 PRO A N 1
ATOM 2098 C CA . PRO A 1 266 ? 0.032 -10.858 -2.690 1.00 98.75 266 PRO A CA 1
ATOM 2099 C C . PRO A 1 266 ? -1.469 -10.924 -2.361 1.00 98.75 266 PRO A C 1
ATOM 2101 O O . PRO A 1 266 ? -2.245 -11.414 -3.173 1.00 98.75 266 PRO A O 1
ATOM 2104 N N . ALA A 1 267 ? -1.915 -10.378 -1.222 1.00 98.81 267 ALA A N 1
ATOM 2105 C CA . ALA A 1 267 ? -3.338 -10.318 -0.874 1.00 98.81 267 ALA A CA 1
ATOM 2106 C C . ALA A 1 267 ? -4.145 -9.453 -1.858 1.00 98.81 267 ALA A C 1
ATOM 2108 O O . ALA A 1 267 ? -5.237 -9.839 -2.280 1.00 98.81 267 ALA A O 1
ATOM 2109 N N . VAL A 1 268 ? -3.592 -8.303 -2.262 1.00 98.88 268 VAL A N 1
ATOM 2110 C CA . VAL A 1 268 ? -4.189 -7.429 -3.283 1.00 98.88 268 VAL A CA 1
ATOM 2111 C C . VAL A 1 268 ? -4.216 -8.125 -4.642 1.00 98.88 268 VAL A C 1
ATOM 2113 O O . VAL A 1 268 ? -5.250 -8.097 -5.311 1.00 98.88 268 VAL A O 1
ATOM 2116 N N . ARG A 1 269 ? -3.117 -8.787 -5.033 1.00 98.69 269 ARG A N 1
ATOM 2117 C CA . ARG A 1 269 ? -3.047 -9.598 -6.260 1.00 98.69 269 ARG A CA 1
ATOM 2118 C C . ARG A 1 269 ? -4.142 -10.656 -6.290 1.00 98.69 269 ARG A C 1
ATOM 2120 O O . ARG A 1 269 ? -4.889 -10.724 -7.263 1.00 98.69 269 ARG A O 1
ATOM 2127 N N . ASP A 1 270 ? -4.230 -11.458 -5.234 1.00 98.44 270 ASP A N 1
ATOM 2128 C CA . ASP A 1 270 ? -5.182 -12.560 -5.107 1.00 98.44 270 ASP A CA 1
ATOM 2129 C C . ASP A 1 270 ? -6.622 -12.036 -5.137 1.00 98.44 270 ASP A C 1
ATOM 2131 O O . ASP A 1 270 ? -7.485 -12.601 -5.811 1.00 98.44 270 ASP A O 1
ATOM 2135 N N . TYR A 1 271 ? -6.883 -10.912 -4.458 1.00 98.50 271 TYR A N 1
ATOM 2136 C CA . TYR A 1 271 ? -8.194 -10.282 -4.496 1.00 98.50 271 TYR A CA 1
ATOM 2137 C C . TYR A 1 271 ? -8.515 -9.718 -5.876 1.00 98.50 271 TYR A C 1
ATOM 2139 O O . TYR A 1 271 ? -9.628 -9.899 -6.322 1.00 98.50 271 TYR A O 1
ATOM 2147 N N . LEU A 1 272 ? -7.620 -9.044 -6.591 1.00 98.50 272 LEU A N 1
ATOM 2148 C CA . LEU A 1 272 ? -7.969 -8.458 -7.894 1.00 98.50 272 LEU A CA 1
ATOM 2149 C C . LEU A 1 272 ? -7.804 -9.423 -9.080 1.00 98.50 272 LEU A C 1
ATOM 2151 O O . LEU A 1 272 ? -8.252 -9.098 -10.179 1.00 98.50 272 LEU A O 1
ATOM 2155 N N . GLY A 1 273 ? -7.190 -10.593 -8.885 1.00 97.62 273 GLY A N 1
ATOM 2156 C CA . GLY A 1 273 ? -6.812 -11.489 -9.981 1.00 97.62 273 GLY A CA 1
ATOM 2157 C C . GLY A 1 273 ? -5.778 -10.834 -10.902 1.00 97.62 273 GLY A C 1
ATOM 2158 O O . GLY A 1 273 ? -5.984 -10.736 -12.116 1.00 97.62 273 GLY A O 1
ATOM 2159 N N . LEU A 1 274 ? -4.714 -10.277 -10.317 1.00 98.12 274 LEU A N 1
ATOM 2160 C CA . LEU A 1 274 ? -3.630 -9.654 -11.082 1.00 98.12 274 LEU A CA 1
ATOM 2161 C C . LEU A 1 274 ? -2.641 -10.705 -11.584 1.00 98.12 274 LEU A C 1
ATOM 2163 O O . LEU A 1 274 ? -2.336 -11.667 -10.877 1.00 98.12 274 LEU A O 1
ATOM 2167 N N . ASN A 1 275 ? -2.096 -10.469 -12.776 1.00 96.50 275 ASN A N 1
ATOM 2168 C CA . ASN A 1 275 ? -0.858 -11.118 -13.200 1.00 96.50 275 ASN A CA 1
ATOM 2169 C C . ASN A 1 275 ? 0.344 -10.512 -12.444 1.00 96.50 275 ASN A C 1
ATOM 2171 O O . ASN A 1 275 ? 0.195 -9.531 -11.716 1.00 96.50 275 ASN A O 1
ATOM 2175 N N . GLU A 1 276 ? 1.549 -11.062 -12.635 1.00 91.88 276 GLU A N 1
ATOM 2176 C CA . GLU A 1 276 ? 2.783 -10.533 -12.016 1.00 91.88 276 GLU A CA 1
ATOM 2177 C C . GLU A 1 276 ? 3.038 -9.054 -12.347 1.00 91.88 276 GLU A C 1
ATOM 2179 O O . GLU A 1 276 ? 3.543 -8.293 -11.523 1.00 91.88 276 GLU A O 1
ATOM 2184 N N . THR A 1 277 ? 2.674 -8.642 -13.561 1.00 94.81 277 THR A N 1
ATOM 2185 C CA . THR A 1 277 ? 2.613 -7.244 -13.983 1.00 94.81 277 THR A CA 1
ATOM 2186 C C . THR A 1 277 ? 1.268 -7.005 -14.642 1.00 94.81 277 THR A C 1
ATOM 2188 O O . THR A 1 277 ? 0.870 -7.741 -15.545 1.00 94.81 277 THR A O 1
ATOM 2191 N N . ASP A 1 278 ? 0.573 -5.967 -14.199 1.00 97.19 278 ASP A N 1
ATOM 2192 C CA . ASP A 1 278 ? -0.758 -5.632 -14.686 1.00 97.19 278 ASP A CA 1
ATOM 2193 C C . ASP A 1 278 ? -0.967 -4.117 -14.714 1.00 97.19 278 ASP A C 1
ATOM 2195 O O . ASP A 1 278 ? -0.055 -3.337 -14.434 1.00 97.19 278 ASP A O 1
ATOM 2199 N N . VAL A 1 279 ? -2.174 -3.686 -15.067 1.00 97.94 279 VAL A N 1
ATOM 2200 C CA . VAL A 1 279 ? -2.551 -2.276 -15.080 1.00 97.94 279 VAL A CA 1
ATOM 2201 C C . VAL A 1 279 ? -3.775 -2.073 -14.195 1.00 97.94 279 VAL A C 1
ATOM 2203 O O . VAL A 1 279 ? -4.805 -2.720 -14.377 1.00 97.94 279 VAL A O 1
ATOM 2206 N N . THR A 1 280 ? -3.668 -1.157 -13.234 1.00 98.69 280 THR A N 1
ATOM 2207 C CA . THR A 1 280 ? -4.759 -0.812 -12.313 1.00 98.69 280 THR A CA 1
ATOM 2208 C C . THR A 1 280 ? -4.963 0.696 -12.241 1.00 98.69 280 THR A C 1
ATOM 2210 O O . THR A 1 280 ? -4.099 1.475 -12.653 1.00 98.69 280 THR A O 1
ATOM 2213 N N . ASP A 1 281 ? -6.109 1.117 -11.714 1.00 98.69 281 ASP A N 1
ATOM 2214 C CA . ASP A 1 281 ? -6.283 2.494 -11.263 1.00 98.69 281 ASP A CA 1
ATOM 2215 C C . ASP A 1 281 ? -6.154 2.540 -9.739 1.00 98.69 281 ASP A C 1
ATOM 2217 O O . ASP A 1 281 ? -6.617 1.622 -9.058 1.00 98.69 281 ASP A O 1
ATOM 2221 N N . TRP A 1 282 ? -5.624 3.632 -9.190 1.00 98.75 282 TRP A N 1
ATOM 2222 C CA . TRP A 1 282 ? -5.618 3.850 -7.743 1.00 98.75 282 TRP A CA 1
ATOM 2223 C C . TRP A 1 282 ? -5.925 5.297 -7.352 1.00 98.75 282 TRP A C 1
ATOM 2225 O O . TRP A 1 282 ? -5.742 6.222 -8.145 1.00 98.75 282 TRP A O 1
ATOM 2235 N N . LYS A 1 283 ? -6.398 5.503 -6.123 1.00 98.25 283 LYS A N 1
ATOM 2236 C CA . LYS A 1 283 ? -6.503 6.827 -5.493 1.00 98.25 283 LYS A CA 1
ATOM 2237 C C . LYS A 1 283 ? -6.322 6.740 -3.987 1.00 98.25 283 LYS A C 1
ATOM 2239 O O . LYS A 1 283 ? -6.606 5.701 -3.395 1.00 98.25 283 LYS A O 1
ATOM 2244 N N . PHE A 1 284 ? -5.930 7.847 -3.367 1.00 98.44 284 PHE A N 1
ATOM 2245 C CA . PHE A 1 284 ? -6.057 7.993 -1.920 1.00 98.44 284 PHE A CA 1
ATOM 2246 C C . PHE A 1 284 ? -7.528 7.996 -1.505 1.00 98.44 284 PHE A C 1
ATOM 2248 O O . PHE A 1 284 ? -8.392 8.469 -2.248 1.00 98.44 284 PHE A O 1
ATOM 2255 N N . VAL A 1 285 ? -7.790 7.475 -0.312 1.00 97.75 285 VAL A N 1
ATOM 2256 C CA . VAL A 1 285 ? -9.097 7.527 0.343 1.00 97.75 285 VAL A CA 1
ATOM 2257 C C . VAL A 1 285 ? -8.907 7.812 1.826 1.00 97.75 285 VAL A C 1
ATOM 2259 O O . VAL A 1 285 ? -7.926 7.379 2.438 1.00 97.75 285 VAL A O 1
ATOM 2262 N N . ASP A 1 286 ? -9.840 8.549 2.411 1.00 96.62 286 ASP A N 1
ATOM 2263 C CA . ASP A 1 286 ? -9.921 8.665 3.859 1.00 96.62 286 ASP A CA 1
ATOM 2264 C C . ASP A 1 286 ? -10.535 7.389 4.449 1.00 96.62 286 ASP A C 1
ATOM 2266 O O . ASP A 1 286 ? -11.320 6.696 3.804 1.00 96.62 286 ASP A O 1
ATOM 2270 N N . PHE A 1 287 ? -10.182 7.055 5.694 1.00 96.75 287 PHE A N 1
ATOM 2271 C CA . PHE A 1 287 ? -10.637 5.808 6.324 1.00 96.75 287 PHE A CA 1
ATOM 2272 C C . PHE A 1 287 ? -12.170 5.671 6.346 1.00 96.75 287 PHE A C 1
ATOM 2274 O O . PHE A 1 287 ? -12.690 4.574 6.179 1.00 96.75 287 PHE A O 1
ATOM 2281 N N . SER A 1 288 ? -12.903 6.780 6.483 1.00 95.88 288 SER A N 1
ATOM 2282 C CA . SER A 1 288 ? -14.371 6.800 6.428 1.00 95.88 288 SER A CA 1
ATOM 2283 C C . SER A 1 288 ? -14.956 6.355 5.083 1.00 95.88 288 SER A C 1
ATOM 2285 O O . SER A 1 288 ? -16.132 6.015 5.019 1.00 95.88 288 SER A O 1
ATOM 2287 N N . GLU A 1 289 ? -14.161 6.377 4.012 1.00 95.94 289 GLU A N 1
ATOM 2288 C CA . GLU A 1 289 ? -14.542 5.923 2.671 1.00 95.94 289 GLU A CA 1
ATOM 2289 C C . GLU A 1 289 ? -14.152 4.456 2.413 1.00 95.94 289 GLU A C 1
ATOM 2291 O O . GLU A 1 289 ? -14.441 3.925 1.338 1.00 95.94 289 GLU A O 1
ATOM 2296 N N . VAL A 1 290 ? -13.469 3.802 3.359 1.00 97.94 290 VAL A N 1
ATOM 2297 C CA . VAL A 1 290 ? -13.051 2.401 3.249 1.00 97.94 290 VAL A CA 1
ATOM 2298 C C . VAL A 1 290 ? -14.176 1.519 3.805 1.00 97.94 290 VAL A C 1
ATOM 2300 O O . VAL A 1 290 ? -14.414 1.528 5.012 1.00 97.94 290 VAL A O 1
ATOM 2303 N N . PRO A 1 291 ? -14.893 0.745 2.971 1.00 97.94 291 PRO A N 1
ATOM 2304 C CA . PRO A 1 291 ? -15.896 -0.187 3.458 1.00 97.94 291 PRO A CA 1
ATOM 2305 C C . PRO A 1 291 ? -15.229 -1.403 4.106 1.00 97.94 291 PRO A C 1
ATOM 2307 O O . PRO A 1 291 ? -14.059 -1.705 3.859 1.00 97.94 291 PRO A O 1
ATOM 2310 N N . HIS A 1 292 ? -15.990 -2.142 4.910 1.00 98.19 292 HIS A N 1
ATOM 2311 C CA . HIS A 1 292 ? -15.547 -3.446 5.392 1.00 98.19 292 HIS A CA 1
ATOM 2312 C C . HIS A 1 292 ? -15.371 -4.428 4.226 1.00 98.19 292 HIS A C 1
ATOM 2314 O O . HIS A 1 292 ? -16.151 -4.458 3.275 1.00 98.19 292 HIS A O 1
ATOM 2320 N N . GLY A 1 293 ? -14.343 -5.260 4.333 1.00 97.88 293 GLY A N 1
ATOM 2321 C CA . GLY A 1 293 ? -13.989 -6.282 3.354 1.00 97.88 293 GLY A CA 1
ATOM 2322 C C . GLY A 1 293 ? -12.850 -7.160 3.871 1.00 97.88 293 GLY A C 1
ATOM 2323 O O . GLY A 1 293 ? -12.460 -7.026 5.036 1.00 97.88 293 GLY A O 1
ATOM 2324 N N . PRO A 1 294 ? -12.264 -8.032 3.033 1.00 98.25 294 PRO A N 1
ATOM 2325 C CA . PRO A 1 294 ? -11.142 -8.878 3.448 1.00 98.25 294 PRO A CA 1
ATOM 2326 C C . PRO A 1 294 ? -9.949 -8.102 4.035 1.00 98.25 294 PRO A C 1
ATOM 2328 O O . PRO A 1 294 ? -9.267 -8.607 4.918 1.00 98.25 294 PRO A O 1
ATOM 2331 N N . TRP A 1 295 ? -9.741 -6.851 3.614 1.00 98.56 295 TRP A N 1
ATOM 2332 C CA . TRP A 1 295 ? -8.704 -5.944 4.132 1.00 98.56 295 TRP A CA 1
ATOM 2333 C C . TRP A 1 295 ? -8.974 -5.373 5.526 1.00 98.56 295 TRP A C 1
ATOM 2335 O O . TRP A 1 295 ? -8.117 -4.686 6.071 1.00 98.56 295 TRP A O 1
ATOM 2345 N N . SER A 1 296 ? -10.152 -5.597 6.107 1.00 97.81 296 SER A N 1
ATOM 2346 C CA . SER A 1 296 ? -10.542 -4.998 7.394 1.00 97.81 296 SER A CA 1
ATOM 2347 C C . SER A 1 296 ? -10.352 -5.912 8.609 1.00 97.81 296 SER A C 1
ATOM 2349 O O . SER A 1 296 ? -10.626 -5.490 9.726 1.00 97.81 296 SER A O 1
ATOM 2351 N N . THR A 1 297 ? -9.906 -7.157 8.418 1.00 96.38 297 THR A N 1
ATOM 2352 C CA . THR A 1 297 ? -10.041 -8.205 9.447 1.00 96.38 297 THR A CA 1
ATOM 2353 C C . THR A 1 297 ? -8.779 -8.477 10.263 1.00 96.38 297 THR A C 1
ATOM 2355 O O . THR A 1 297 ? -8.882 -8.980 11.379 1.00 96.38 297 THR A O 1
ATOM 2358 N N . LEU A 1 298 ? -7.591 -8.182 9.726 1.00 97.06 298 LEU A N 1
ATOM 2359 C CA . LEU A 1 298 ? -6.309 -8.580 10.316 1.00 97.06 298 LEU A CA 1
ATOM 2360 C C . LEU A 1 298 ? -5.311 -7.423 10.374 1.00 97.06 298 LEU A C 1
ATOM 2362 O O . LEU A 1 298 ? -5.340 -6.516 9.540 1.00 97.06 298 LEU A O 1
ATOM 2366 N N . GLY A 1 299 ? -4.393 -7.515 11.338 1.00 97.31 299 GLY A N 1
ATOM 2367 C CA . GLY A 1 299 ? -3.275 -6.595 11.528 1.00 97.31 299 GLY A CA 1
ATOM 2368 C C . GLY A 1 299 ? -3.450 -5.640 12.707 1.00 97.31 299 GLY A C 1
ATOM 2369 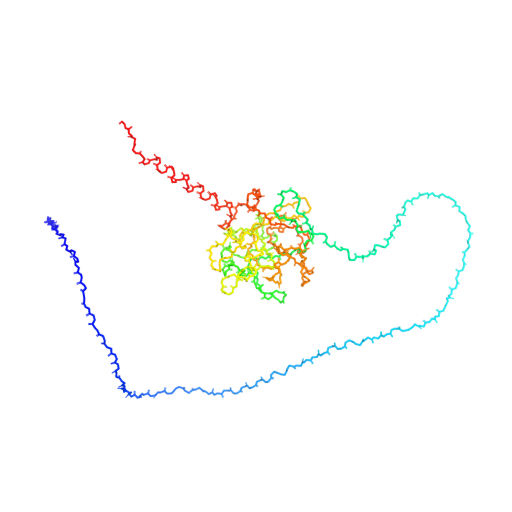O O . GLY A 1 299 ? -4.439 -4.924 12.802 1.00 97.31 299 GLY A O 1
ATOM 2370 N N . ASP A 1 300 ? -2.452 -5.568 13.585 1.00 97.12 300 ASP A N 1
ATOM 2371 C CA . ASP A 1 300 ? -2.395 -4.624 14.704 1.00 97.12 300 ASP A CA 1
ATOM 2372 C C . ASP A 1 300 ? -2.291 -3.162 14.242 1.00 97.12 300 ASP A C 1
ATOM 2374 O O . ASP A 1 300 ? -2.694 -2.264 14.979 1.00 97.12 300 ASP A O 1
ATOM 2378 N N . ASN A 1 301 ? -1.781 -2.920 13.028 1.00 97.12 301 ASN A N 1
ATOM 2379 C CA . ASN A 1 301 ? -1.740 -1.602 12.384 1.00 97.12 301 ASN A CA 1
ATOM 2380 C C . ASN A 1 301 ? -3.011 -1.278 11.571 1.00 97.12 301 ASN A C 1
ATOM 2382 O O . ASN A 1 301 ? -3.146 -0.187 11.016 1.00 97.12 301 ASN A O 1
ATOM 2386 N N . ASN A 1 302 ? -3.961 -2.209 11.484 1.00 97.88 302 ASN A N 1
ATOM 2387 C CA . ASN A 1 302 ? -5.179 -2.019 10.712 1.00 97.88 302 ASN A CA 1
ATOM 2388 C C . ASN A 1 302 ? -6.158 -1.107 11.462 1.00 97.88 302 ASN A C 1
ATOM 2390 O O . ASN A 1 302 ? -6.558 -1.394 12.592 1.00 97.88 302 ASN A O 1
ATOM 2394 N N . THR A 1 303 ? -6.588 -0.017 10.823 1.00 96.81 303 THR A N 1
ATOM 2395 C CA . THR A 1 303 ? -7.487 0.974 11.433 1.00 96.81 303 THR A CA 1
ATOM 2396 C C . THR A 1 303 ? -8.802 0.362 11.936 1.00 96.81 303 THR A C 1
ATOM 2398 O O . THR A 1 303 ? -9.287 0.763 12.995 1.00 96.81 303 THR A O 1
ATOM 2401 N N . PHE A 1 304 ? -9.352 -0.644 11.243 1.00 98.12 304 PHE A N 1
ATOM 2402 C CA . PHE A 1 304 ? -10.557 -1.359 11.683 1.00 98.12 304 PHE A CA 1
ATOM 2403 C C . PHE A 1 304 ? -10.318 -2.109 12.999 1.00 98.12 304 PHE A C 1
ATOM 2405 O O . PHE A 1 304 ? -11.018 -1.869 13.984 1.00 98.12 304 PHE A O 1
ATOM 2412 N N . VAL A 1 305 ? -9.265 -2.931 13.047 1.00 97.44 305 VAL A N 1
ATOM 2413 C CA . VAL A 1 305 ? -8.881 -3.732 14.223 1.00 97.44 305 VAL A CA 1
ATOM 2414 C C . VAL A 1 305 ? -8.557 -2.837 15.423 1.00 97.44 305 VAL A C 1
ATOM 2416 O O . VAL A 1 305 ? -8.966 -3.115 16.554 1.00 97.44 305 VAL A O 1
ATOM 2419 N N . ILE A 1 306 ? -7.858 -1.721 15.193 1.00 97.25 306 ILE A N 1
ATOM 2420 C CA . ILE A 1 306 ? -7.556 -0.727 16.231 1.00 97.25 306 ILE A CA 1
ATOM 2421 C C . ILE A 1 306 ? -8.849 -0.138 16.811 1.00 97.25 306 ILE A C 1
ATOM 2423 O O . ILE A 1 306 ? -8.983 -0.030 18.034 1.00 97.25 306 ILE A O 1
ATOM 2427 N N . ASN A 1 307 ? -9.800 0.249 15.958 1.00 96.50 307 ASN A N 1
ATOM 2428 C CA . ASN A 1 307 ? -11.053 0.867 16.387 1.00 96.50 307 ASN A CA 1
ATOM 2429 C C . ASN A 1 307 ? -11.954 -0.115 17.144 1.00 96.50 307 ASN A C 1
ATOM 2431 O O . ASN A 1 307 ? -12.504 0.246 18.186 1.00 96.50 307 ASN A O 1
ATOM 2435 N N . GLU A 1 308 ? -12.056 -1.363 16.686 1.00 95.00 308 GLU A N 1
ATOM 2436 C CA . GLU A 1 308 ? -12.790 -2.420 17.390 1.00 95.00 308 GLU A CA 1
ATOM 2437 C C . GLU A 1 308 ? -12.200 -2.689 18.776 1.00 95.00 308 GLU A C 1
ATOM 2439 O O . GLU A 1 308 ? -12.927 -2.716 19.772 1.00 95.00 308 GLU A O 1
ATOM 2444 N N . ARG A 1 309 ? -10.868 -2.787 18.873 1.00 95.31 309 ARG A N 1
ATOM 2445 C CA . ARG A 1 309 ? -10.165 -2.960 20.150 1.00 95.31 309 ARG A CA 1
ATOM 2446 C C . ARG A 1 309 ? -10.426 -1.797 21.106 1.00 95.31 309 ARG A C 1
ATOM 2448 O O . ARG A 1 309 ? -10.656 -2.026 22.293 1.00 95.31 309 ARG A O 1
ATOM 2455 N N . LYS A 1 310 ? -10.403 -0.554 20.610 1.00 94.25 310 LYS A N 1
ATOM 2456 C CA . LYS A 1 310 ? -10.726 0.641 21.409 1.00 94.25 310 LYS A CA 1
ATOM 2457 C C . LYS A 1 310 ? -12.167 0.596 21.914 1.00 94.25 310 LYS A C 1
ATOM 2459 O O . LYS A 1 310 ? -12.384 0.759 23.109 1.00 94.25 310 LYS A O 1
ATOM 2464 N N . LYS A 1 311 ? -13.131 0.291 21.039 1.00 93.56 311 LYS A N 1
ATOM 2465 C CA . LYS A 1 311 ? -14.548 0.158 21.405 1.00 93.56 311 LYS A CA 1
ATOM 2466 C C . LYS A 1 311 ? -14.757 -0.916 22.476 1.00 93.56 311 LYS A C 1
ATOM 2468 O O . LYS A 1 311 ? -15.462 -0.670 23.449 1.00 93.56 311 LYS A O 1
ATOM 2473 N N . GLY A 1 312 ? -14.114 -2.075 22.330 1.00 92.19 312 GLY A N 1
ATOM 2474 C CA . GLY A 1 312 ? -14.169 -3.155 23.318 1.00 92.19 312 GLY A CA 1
ATOM 2475 C C . GLY A 1 312 ? -13.640 -2.735 24.692 1.00 92.19 312 GLY A C 1
ATOM 2476 O O . GLY A 1 312 ? -14.285 -3.009 25.701 1.00 92.19 312 GLY A O 1
ATOM 2477 N N . LYS A 1 313 ? -12.516 -2.004 24.737 1.00 91.69 313 LYS A N 1
ATOM 2478 C CA . LYS A 1 313 ? -11.966 -1.453 25.989 1.00 91.69 313 LYS A CA 1
ATOM 2479 C C . LYS A 1 313 ? -12.927 -0.474 26.657 1.00 91.69 313 LYS A C 1
ATOM 2481 O O . LYS A 1 313 ? -13.225 -0.642 27.833 1.00 91.69 313 LYS A O 1
ATOM 2486 N N . THR A 1 314 ? -13.475 0.476 25.901 1.00 92.69 314 THR A N 1
ATOM 2487 C CA . THR A 1 314 ? -14.437 1.453 26.432 1.00 92.69 314 THR A CA 1
ATOM 2488 C C . THR A 1 314 ? -15.691 0.776 26.990 1.00 92.69 314 THR A C 1
ATOM 2490 O O . THR A 1 314 ? -16.184 1.162 28.048 1.00 92.69 314 THR A O 1
ATOM 2493 N N . LEU A 1 315 ? -16.202 -0.262 26.318 1.00 91.00 315 LEU A N 1
ATOM 2494 C CA . LEU A 1 315 ? -17.350 -1.030 26.810 1.00 91.00 315 LEU A CA 1
ATOM 2495 C C . LEU A 1 315 ? -17.026 -1.794 28.101 1.00 91.00 315 LEU A C 1
ATOM 2497 O O . LEU A 1 315 ? -17.848 -1.808 29.016 1.00 91.00 315 LEU A O 1
ATOM 2501 N N . ALA A 1 316 ? -15.835 -2.390 28.196 1.00 89.12 316 ALA A N 1
ATOM 2502 C CA . ALA A 1 316 ? -15.390 -3.078 29.403 1.00 89.12 316 ALA A CA 1
ATOM 2503 C C . ALA A 1 316 ? -15.241 -2.107 30.587 1.00 89.12 316 ALA A C 1
ATOM 2505 O O . ALA A 1 316 ? -15.763 -2.375 31.666 1.00 89.12 316 ALA A O 1
ATOM 2506 N N . GLU A 1 317 ? -14.597 -0.955 30.384 1.00 90.75 317 GLU A N 1
ATOM 2507 C CA . GLU A 1 317 ? -14.437 0.090 31.406 1.00 90.75 317 GLU A CA 1
ATOM 2508 C C . GLU A 1 317 ? -15.793 0.612 31.909 1.00 90.75 317 GLU A C 1
ATOM 2510 O O . GLU A 1 317 ? -16.015 0.718 33.118 1.00 90.75 317 GLU A O 1
ATOM 2515 N N . ALA A 1 318 ? -16.737 0.866 30.995 1.00 88.56 318 ALA A N 1
ATOM 2516 C CA . ALA A 1 318 ? -18.090 1.296 31.342 1.00 88.56 318 ALA A CA 1
ATOM 2517 C C . ALA A 1 318 ? -18.867 0.224 32.127 1.00 88.56 318 ALA A C 1
ATOM 2519 O O . ALA A 1 318 ? -19.594 0.550 33.070 1.00 88.56 318 ALA A O 1
ATOM 2520 N N . TRP A 1 319 ? -18.713 -1.053 31.762 1.00 88.94 319 TRP A N 1
ATOM 2521 C CA . TRP A 1 319 ? -19.309 -2.173 32.491 1.00 88.94 319 TRP A CA 1
ATOM 2522 C C . TRP A 1 319 ? -18.764 -2.273 33.919 1.00 88.94 319 TRP A C 1
ATOM 2524 O O . TRP A 1 319 ? -19.549 -2.320 34.868 1.00 88.94 319 TRP A O 1
ATOM 2534 N N . PHE A 1 320 ? -17.438 -2.226 34.085 1.00 86.62 320 PHE A N 1
ATOM 2535 C CA . PHE A 1 320 ? -16.808 -2.271 35.404 1.00 86.62 320 PHE A CA 1
ATOM 2536 C C . PHE A 1 320 ? -17.276 -1.113 36.291 1.00 86.62 320 PHE A C 1
ATOM 2538 O O . PHE A 1 320 ? -17.743 -1.364 37.399 1.00 86.62 320 PHE A O 1
ATOM 2545 N N . SER A 1 321 ? -17.274 0.123 35.780 1.00 84.06 321 SER A N 1
ATOM 2546 C CA . SER A 1 321 ? -17.738 1.302 36.526 1.00 84.06 321 SER A CA 1
ATOM 2547 C C . SER A 1 321 ? -19.197 1.186 36.999 1.00 84.06 321 SER A C 1
ATOM 2549 O O . SER A 1 321 ? -19.516 1.550 38.135 1.00 84.06 321 SER A O 1
ATOM 2551 N N . ARG A 1 322 ? -20.086 0.624 36.167 1.00 81.69 322 ARG A N 1
ATOM 2552 C CA . ARG A 1 322 ? -21.485 0.362 36.547 1.00 81.69 322 ARG A CA 1
ATOM 2553 C C . ARG A 1 322 ? -21.609 -0.730 37.606 1.00 81.69 322 ARG A C 1
ATOM 2555 O O . ARG A 1 322 ? -22.416 -0.591 38.516 1.00 81.69 322 ARG A O 1
ATOM 2562 N N . SER A 1 323 ? -20.811 -1.791 37.508 1.00 78.88 323 SER A N 1
ATOM 2563 C CA . SER A 1 323 ? -20.856 -2.922 38.446 1.00 78.88 323 SER A CA 1
ATOM 2564 C C . SER A 1 323 ? -20.291 -2.608 39.837 1.00 78.88 323 SER A C 1
ATOM 2566 O O . SER A 1 323 ? -20.658 -3.265 40.806 1.00 78.88 323 SER A O 1
ATOM 2568 N N . THR A 1 324 ? -19.425 -1.596 39.955 1.00 75.38 324 THR A N 1
ATOM 2569 C CA . THR A 1 324 ? -18.796 -1.184 41.222 1.00 75.38 324 THR A CA 1
ATOM 2570 C C . THR A 1 324 ? -19.445 0.047 41.856 1.00 75.38 324 THR A C 1
ATOM 2572 O O . THR A 1 324 ? -18.968 0.528 42.882 1.00 75.38 324 THR A O 1
ATOM 2575 N N . SER A 1 325 ? -20.506 0.592 41.254 1.00 62.66 325 SER A N 1
ATOM 2576 C CA . SER A 1 325 ? -21.255 1.707 41.840 1.00 62.66 325 SER A CA 1
ATOM 2577 C C . SER A 1 325 ? -22.102 1.194 43.018 1.00 62.66 325 SER A C 1
ATOM 2579 O O . SER A 1 325 ? -22.836 0.220 42.835 1.00 62.66 325 SER A O 1
ATOM 2581 N N . PRO A 1 326 ? -22.030 1.798 44.225 1.00 61.41 326 PRO A N 1
ATOM 2582 C CA . PRO A 1 326 ? -22.842 1.368 45.357 1.00 61.41 326 PRO A CA 1
ATOM 2583 C C . PRO A 1 326 ? -24.326 1.479 45.008 1.00 61.41 326 PRO A C 1
ATOM 2585 O O . PRO A 1 326 ? -24.786 2.531 44.563 1.00 61.41 326 PRO A O 1
ATOM 2588 N N . VAL A 1 327 ? -25.082 0.404 45.230 1.00 60.44 327 VAL A N 1
ATOM 2589 C CA . VAL A 1 327 ? -26.545 0.465 45.203 1.00 60.44 327 VAL A CA 1
ATOM 2590 C C . VAL A 1 327 ? -26.964 1.329 46.387 1.00 60.44 327 VAL A C 1
ATOM 2592 O O . VAL A 1 327 ? -26.909 0.878 47.531 1.00 60.44 327 VAL A O 1
ATOM 2595 N N . VAL A 1 328 ? -27.326 2.583 46.121 1.00 55.00 328 VAL A N 1
ATOM 2596 C CA . VAL A 1 328 ? -27.969 3.446 47.114 1.00 55.00 328 VAL A CA 1
ATOM 2597 C C . VAL A 1 328 ? -29.343 2.833 47.382 1.00 55.00 328 VAL A C 1
ATOM 2599 O O . VAL A 1 328 ? -30.217 2.872 46.517 1.00 55.00 328 VAL A O 1
ATOM 2602 N N . LYS A 1 329 ? -29.468 2.161 48.529 1.00 44.28 329 LYS A N 1
ATOM 2603 C CA . LYS A 1 329 ? -30.743 1.708 49.092 1.00 44.28 329 LYS A CA 1
ATOM 2604 C C . LYS A 1 329 ? -31.377 2.831 49.891 1.00 44.28 329 LYS A C 1
ATOM 2606 O O . LYS A 1 329 ? -30.611 3.574 50.542 1.00 44.28 329 LYS A O 1
#

Nearest PDB structures (foldseek):
  5xz0-assembly2_B  TM=2.267E-01  e=3.190E-01  Staphylococcus aureus subsp. aureus COL
  2seb-assembly1_D  TM=2.686E-01  e=4.382E-01  Staphylococcus aureus
  3r8b-assembly5_I  TM=2.657E-01  e=1.000E+00  Staphylococcus aureus
  1sbb-assembly1_D  TM=2.029E-01  e=9.387E-01  Staphylococcus aureus

Mean predicted aligned error: 17.11 Å

pLDDT: mean 74.62, std 28.1, range [26.84, 98.88]

Radius of gyration: 35.61 Å; Cα contacts (8 Å, |Δi|>4): 423; chains: 1; bounding box: 87×58×141 Å

Foldseek 3Di:
DDDDDDDDDDDDDDDDDDDDDDDDDDDDDDDDDDDDDDDDDDDDDDDDDDDDDDDDDDDDDDDDDDDDDDDDDDDDDDDDDDDDDDDDDDDDDPPDDDPDDDDFPDADVPDPKHKDFFFKEAADWAQADADPVRNDGNCAALQGPNRQVQQPHTQDLDPVQDDLLGGVPDATQAQLWAKAFAADQADPKFGDPCCVVQVPCCVVQDDDGRHTSQFQFKKWKDDDPDIDIGTYHHHDDVHHHPSCCVRHDDAQDQDPSRRHGMYTYSSVCVRRVDDNIDTIMMITDDPVPDDDDSRQPHHPSRPNVVVVVVVVVVVVVVVVVVVPDDPPD

Sequence (329 aa):
MGCLVTAHLKLAAIGAHPRHRERAKKEDLMSSFPRCAELIEMKPGKIAHAIAVLLSSISSLFADSTPSKAEPAKVKFSKKSNKLSEDLSLKADPISFSPGHVSAIRPDPGQRYPWKKSIVTTIFWIGEQPSGNNPVPNRTSSWDKDWTKNYGGFDDPNPARRSNYIPVKFTPRQNPFYCALPYNDKAHTGHRPEAPGVVPWFKEAYQGPAISTCKDRWIAIRKGNRTVYAQWEDAGPFRTDHWQYVFGNERPKPNLNKGAGLDVSPAVRDYLGLNETDVTDWKFVDFSEVPHGPWSTLGDNNTFVINERKKGKTLAEAWFSRSTSPVVK